Protein AF-W6NER1-F1 (afdb_monomer_lite)

Sequence (351 aa):
FFLSRGKEEAPGWSKMFNGRDEQSVIIISDLSSFEEEERGVGDATTSISSENTCSPLGESPRPNKKSLSQTLEENKHLREEIAVLKTKLDFEQFKVAELTSLKPREVQDILDEYYSLKLSKFDLVEERKQMAQELEKYKKRVIELETEIAMFDDLSIDFLKAYDRHRTIRLEGDIVSEELRLVAVEKENNALREKIDDQKKELEKKFDEQKKNFEEKLEMLSGTISQSKHLLWDEAAMWTLAMLLVCQWTQKAREADDLQSTVKQMEAKLISMAEERERLISTIQADEAEKLTLKESIESQLKINKEIQREADALNKKLRAKEVLIVKLEAKLAAANDTVCFVYSFCQVKC

pLDDT: mean 77.08, std 21.36, range [31.97, 97.94]

Organism: Haemonchus contortus (NCBI:txid6289)

Secondary structure (DSSP, 8-state):
-------------------------------------------------------------------HHHHHHHHHHHHHHHHHHHHHHHHHHHHHHHHHH-----HHHHHHHHHHHHHHHHHHHHHHHHHHHHHHHHHHHHHHHHHHHHHHHHHHHHHHHHSTTS-SSSSHHHHHHHHHHHHHHHHHHHHHHHHHHHHHHHHHHHHHHHHHHHHHHHHHHHHHHHHHHHHHHHHHHHHHHHHHHHHHHHHHHHHHHHHHHHHHHHHHHHHHHHHHHHHHHHHHHHHHHHHHHHHHHHHHHHHHHHHHHHHHHHHHHHHHHHHHHHHHHHHHHHHHHHHHHHHHHHHTT--

Foldseek 3Di:
DDDDDDDDDDDDDPDDDDDDDPPPPPPPPPPDDDDDDDDDDDDDDDDDDDDDDDDDDDDDPDPPCPDPVNVVVVVVVVVVVVVVVVVVVVVVVVVVCVVVVPDPDPVVVVVVVVVVVVVVVVVVVVVVVVVVVVVVVVVVVVVVVVVVVVVVVVVVVVVVVVPPPPDPPPCPVVCVVVVVVVVVVVVVVVVVVVVVVVVVVVVVVVVVVVVVVVVVVVVVVVVVVVVVVVVVVVVVVVVVVVVVVVVVVVVVVVVVVVVVVVVVVVVVVVVVVVVVVVVVVVVVVVVVVVVVVVVVVVVVVVVVVVVVVVVVVVVVVVVVVVVVVVVVVVVVVVVVVVVVVVVVVVVVVVD

Radius of gyration: 69.57 Å; chains: 1; bounding box: 130×112×232 Å

Structure (mmCIF, N/CA/C/O backbone):
data_AF-W6NER1-F1
#
_entry.id   AF-W6NER1-F1
#
loop_
_atom_site.group_PDB
_atom_site.id
_atom_site.type_symbol
_atom_site.label_atom_id
_atom_site.label_alt_id
_atom_site.label_comp_id
_atom_site.label_asym_id
_atom_site.label_entity_id
_atom_site.label_seq_id
_atom_site.pdbx_PDB_ins_code
_atom_site.Cartn_x
_atom_site.Cartn_y
_atom_site.Cartn_z
_atom_site.occupancy
_atom_site.B_iso_or_equiv
_atom_site.auth_seq_id
_atom_site.auth_comp_id
_atom_site.auth_asym_id
_atom_site.auth_atom_id
_atom_site.pdbx_PDB_model_num
ATOM 1 N N . PHE A 1 1 ? -47.251 -56.492 -5.968 1.00 40.03 1 PHE A N 1
ATOM 2 C CA . PHE A 1 1 ? -46.425 -55.825 -4.946 1.00 40.03 1 PHE A CA 1
ATOM 3 C C . PHE A 1 1 ? -46.443 -54.329 -5.271 1.00 40.03 1 PHE A C 1
ATOM 5 O O . PHE A 1 1 ? -45.704 -53.920 -6.147 1.00 40.03 1 PHE A O 1
ATOM 12 N N . PHE A 1 2 ? -47.496 -53.566 -4.922 1.00 36.56 2 PHE A N 1
ATOM 13 C CA . PHE A 1 2 ? -47.735 -52.898 -3.615 1.00 36.56 2 PHE A CA 1
ATOM 14 C C . PHE A 1 2 ? -46.427 -52.260 -3.087 1.00 36.56 2 PHE A C 1
ATOM 16 O O . PHE A 1 2 ? -45.480 -53.004 -2.880 1.00 36.56 2 PHE A O 1
ATOM 23 N N . LEU A 1 3 ? -46.261 -50.950 -2.855 1.00 39.66 3 LEU A N 1
ATOM 24 C CA . LEU A 1 3 ? -47.200 -49.840 -2.636 1.00 39.66 3 LEU A CA 1
ATOM 25 C C . LEU A 1 3 ? -46.539 -48.477 -2.890 1.00 39.66 3 LEU A C 1
ATOM 27 O O . LEU A 1 3 ? -45.390 -48.254 -2.522 1.00 39.66 3 LEU A O 1
ATOM 31 N N . SER A 1 4 ? -47.349 -47.553 -3.398 1.00 43.22 4 SER A N 1
ATOM 32 C CA . SER A 1 4 ? -47.226 -46.104 -3.254 1.00 43.22 4 SER A CA 1
ATOM 33 C C . SER A 1 4 ? -47.384 -45.651 -1.794 1.00 43.22 4 SER A C 1
ATOM 35 O O . SER A 1 4 ? -48.254 -46.150 -1.084 1.00 43.22 4 SER A O 1
ATOM 37 N N . ARG A 1 5 ? -46.626 -44.628 -1.391 1.00 41.41 5 ARG A N 1
ATOM 38 C CA . ARG A 1 5 ? -46.945 -43.622 -0.356 1.00 41.41 5 ARG A CA 1
ATOM 39 C C . ARG A 1 5 ? -46.130 -42.380 -0.732 1.00 41.41 5 ARG A C 1
ATOM 41 O O . ARG A 1 5 ? -44.971 -42.524 -1.086 1.00 41.41 5 ARG A O 1
ATOM 48 N N . GLY A 1 6 ? -46.626 -41.158 -0.741 1.00 38.16 6 GLY A N 1
ATOM 49 C CA . GLY A 1 6 ? -47.859 -40.602 -0.210 1.00 38.16 6 GLY A CA 1
ATOM 50 C C . GLY A 1 6 ? -47.523 -39.144 0.084 1.00 38.16 6 GLY A C 1
ATOM 51 O O . GLY A 1 6 ? -46.628 -38.883 0.879 1.00 38.16 6 GLY A O 1
ATOM 52 N N . LYS A 1 7 ? -48.166 -38.227 -0.642 1.00 45.12 7 LYS A N 1
ATOM 53 C CA . LYS A 1 7 ? -48.132 -36.789 -0.380 1.00 45.12 7 LYS A CA 1
ATOM 54 C C . LYS A 1 7 ? -48.697 -36.532 1.015 1.00 45.12 7 LYS A C 1
ATOM 56 O O . LYS A 1 7 ? -49.778 -37.033 1.308 1.00 45.12 7 LYS A O 1
ATOM 61 N N . GLU A 1 8 ? -48.044 -35.666 1.776 1.00 42.28 8 GLU A N 1
ATOM 62 C CA . GLU A 1 8 ? -48.711 -34.846 2.784 1.00 42.28 8 GLU A CA 1
ATOM 63 C C . GLU A 1 8 ? -48.383 -33.383 2.489 1.00 42.28 8 GLU A C 1
ATOM 65 O O . GLU A 1 8 ? -47.249 -32.921 2.600 1.00 42.28 8 GLU A O 1
ATOM 70 N N . GLU A 1 9 ? -49.413 -32.700 2.000 1.00 42.41 9 GLU A N 1
ATOM 71 C CA . GLU A 1 9 ? -49.536 -31.253 1.944 1.00 42.41 9 GLU A CA 1
ATOM 72 C C . GLU A 1 9 ? -50.003 -30.775 3.327 1.00 42.41 9 GLU A C 1
ATOM 74 O O . GLU A 1 9 ? -50.887 -31.384 3.932 1.00 42.41 9 GLU A O 1
ATOM 79 N N . ALA A 1 10 ? -49.451 -29.662 3.803 1.00 42.28 10 ALA A N 1
ATOM 80 C CA . ALA A 1 10 ? -49.999 -28.876 4.904 1.00 42.28 10 ALA A CA 1
ATOM 81 C C . ALA A 1 10 ? -49.746 -27.373 4.638 1.00 42.28 10 ALA A C 1
ATOM 83 O O . ALA A 1 10 ? -48.835 -27.037 3.880 1.00 42.28 10 ALA A O 1
ATOM 84 N N . PRO A 1 11 ? -50.594 -26.469 5.164 1.00 46.97 11 PRO A N 1
ATOM 85 C CA . PRO A 1 11 ? -51.234 -25.436 4.348 1.00 46.97 11 PRO A CA 1
ATOM 86 C C . PRO A 1 11 ? -50.866 -23.991 4.723 1.00 46.97 11 PRO A C 1
ATOM 88 O O . PRO A 1 11 ? -50.570 -23.703 5.876 1.00 46.97 11 PRO A O 1
ATOM 91 N N . GLY A 1 12 ? -51.061 -23.068 3.767 1.00 37.25 12 GLY A N 1
ATOM 92 C CA . GLY A 1 12 ? -51.116 -21.612 3.995 1.00 37.25 12 GLY A CA 1
ATOM 93 C C . GLY A 1 12 ? -49.746 -21.005 4.320 1.00 37.25 12 GLY A C 1
ATOM 94 O O . GLY A 1 12 ? -48.943 -21.591 5.018 1.00 37.25 12 GLY A O 1
ATOM 95 N N . TRP A 1 13 ? -49.355 -19.817 3.889 1.00 37.09 13 TRP A N 1
ATOM 96 C CA . TRP A 1 13 ? -50.098 -18.575 3.782 1.00 37.09 13 TRP A CA 1
ATOM 97 C C . TRP A 1 13 ? -49.449 -17.759 2.654 1.00 37.09 13 TRP A C 1
ATOM 99 O O . TRP A 1 13 ? -48.471 -17.048 2.858 1.00 37.09 13 TRP A O 1
ATOM 109 N N . SER A 1 14 ? -49.973 -17.860 1.435 1.00 43.53 14 SER A N 1
ATOM 110 C CA . SER A 1 14 ? -49.622 -16.949 0.342 1.00 43.53 14 SER A CA 1
ATOM 111 C C . SER A 1 14 ? -50.867 -16.192 -0.072 1.00 43.53 14 SER A C 1
ATOM 113 O O . SER A 1 14 ? -51.619 -16.651 -0.928 1.00 43.53 14 SER A O 1
ATOM 115 N N . LYS A 1 15 ? -51.096 -15.055 0.586 1.00 48.69 15 LYS A N 1
ATOM 116 C CA . LYS A 1 15 ? -51.785 -13.867 0.062 1.00 48.69 15 LYS A CA 1
ATOM 117 C C . LYS A 1 15 ? -52.054 -12.932 1.225 1.00 48.69 15 LYS A C 1
ATOM 119 O O . LYS A 1 15 ? -52.999 -13.152 1.966 1.00 48.69 15 LYS A O 1
ATOM 124 N N . MET A 1 16 ? -51.215 -11.913 1.353 1.00 39.81 16 MET A N 1
ATOM 125 C CA . MET A 1 16 ? -51.571 -10.541 1.726 1.00 39.81 16 MET A CA 1
ATOM 126 C C . MET A 1 16 ? -50.269 -9.807 2.028 1.00 39.81 16 MET A C 1
ATOM 128 O O . MET A 1 16 ? -49.848 -9.755 3.168 1.00 39.81 16 MET A O 1
ATOM 132 N N . PHE A 1 17 ? -49.625 -9.266 1.000 1.00 36.38 17 PHE A N 1
ATOM 133 C CA . PHE A 1 17 ? -48.881 -8.014 1.124 1.00 36.38 17 PHE A CA 1
ATOM 134 C C . PHE A 1 17 ? -48.833 -7.398 -0.272 1.00 36.38 17 PHE A C 1
ATOM 136 O O . PHE A 1 17 ? -47.993 -7.717 -1.108 1.00 36.38 17 PHE A O 1
ATOM 143 N N . ASN A 1 18 ? -49.867 -6.606 -0.555 1.00 38.66 18 ASN A N 1
ATOM 144 C CA . ASN A 1 18 ? -49.891 -5.717 -1.703 1.00 38.66 18 ASN A CA 1
ATOM 145 C C . ASN A 1 18 ? -48.857 -4.620 -1.461 1.00 38.66 18 ASN A C 1
ATOM 147 O O . ASN A 1 18 ? -48.865 -3.986 -0.407 1.00 38.66 18 ASN A O 1
ATOM 151 N N . GLY A 1 19 ? -47.993 -4.423 -2.453 1.00 40.84 19 GLY A N 1
ATOM 152 C CA . GLY A 1 19 ? -47.006 -3.359 -2.484 1.00 40.84 19 GLY A CA 1
ATOM 153 C C . GLY A 1 19 ? -47.631 -1.963 -2.468 1.00 40.84 19 GLY A C 1
ATOM 154 O O . GLY A 1 19 ? -48.667 -1.723 -3.095 1.00 40.84 19 GLY A O 1
ATOM 155 N N . ARG A 1 20 ? -46.964 -1.093 -1.709 1.00 41.62 20 ARG A N 1
ATOM 156 C CA . ARG A 1 20 ? -46.920 0.383 -1.679 1.00 41.62 20 ARG A CA 1
ATOM 157 C C . ARG A 1 20 ? -46.069 0.699 -0.437 1.00 41.62 20 ARG A C 1
ATOM 159 O O . ARG A 1 20 ? -46.346 0.133 0.611 1.00 41.62 20 ARG A O 1
ATOM 166 N N . ASP A 1 21 ? -44.974 1.447 -0.443 1.00 39.25 21 ASP A N 1
ATOM 167 C CA . ASP A 1 21 ? -44.493 2.493 -1.332 1.00 39.25 21 ASP A CA 1
ATOM 168 C C . ASP A 1 21 ? -42.956 2.420 -1.409 1.00 39.25 21 ASP A C 1
ATOM 170 O O . ASP A 1 21 ? -42.271 2.450 -0.386 1.00 39.25 21 ASP A O 1
ATOM 174 N N . GLU A 1 22 ? -42.401 2.343 -2.618 1.00 39.56 22 GLU A N 1
ATOM 175 C CA . GLU A 1 22 ? -40.985 2.620 -2.863 1.00 39.56 22 GLU A CA 1
ATOM 176 C C . GLU A 1 22 ? -40.804 4.143 -2.928 1.00 39.56 22 GLU A C 1
ATOM 178 O O . GLU A 1 22 ? -41.004 4.766 -3.968 1.00 39.56 22 GLU A O 1
ATOM 183 N N . GLN A 1 23 ? -40.440 4.766 -1.807 1.00 42.06 23 GLN A N 1
ATOM 184 C CA . GLN A 1 23 ? -39.757 6.059 -1.837 1.00 42.06 23 GLN A CA 1
ATOM 185 C C . GLN A 1 23 ? -38.254 5.795 -1.805 1.00 42.06 23 GLN A C 1
ATOM 187 O O . GLN A 1 23 ? -37.635 5.684 -0.749 1.00 42.06 23 GLN A O 1
ATOM 192 N N . SER A 1 24 ? -37.664 5.676 -2.993 1.00 41.62 24 SER A N 1
ATOM 193 C CA . SER A 1 24 ? -36.222 5.769 -3.182 1.00 41.62 24 SER A CA 1
ATOM 194 C C . SER A 1 24 ? -35.771 7.184 -2.809 1.00 41.62 24 SER A C 1
ATOM 196 O O . SER A 1 24 ? -35.955 8.129 -3.578 1.00 41.62 24 SER A O 1
ATOM 198 N N . VAL A 1 25 ? -35.194 7.346 -1.621 1.00 39.00 25 VAL A N 1
ATOM 199 C CA . VAL A 1 25 ? -34.454 8.558 -1.265 1.00 39.00 25 VAL A CA 1
ATOM 200 C C . VAL A 1 25 ? -33.124 8.500 -2.013 1.00 39.00 25 VAL A C 1
ATOM 202 O O . VAL A 1 25 ? -32.196 7.802 -1.612 1.00 39.00 25 VAL A O 1
ATOM 205 N N . ILE A 1 26 ? -33.050 9.210 -3.137 1.00 38.31 26 ILE A N 1
ATOM 206 C CA . ILE A 1 26 ? -31.788 9.515 -3.810 1.00 38.31 26 ILE A CA 1
ATOM 207 C C . ILE A 1 26 ? -31.080 10.551 -2.933 1.00 38.31 26 ILE A C 1
ATOM 209 O O . ILE A 1 26 ? -31.435 11.728 -2.948 1.00 38.31 26 ILE A O 1
ATOM 213 N N . ILE A 1 27 ? -30.101 10.115 -2.141 1.00 39.69 27 ILE A N 1
ATOM 214 C CA . ILE A 1 27 ? -29.156 11.030 -1.497 1.00 39.69 27 ILE A CA 1
ATOM 215 C C . ILE A 1 27 ? -28.121 11.394 -2.560 1.00 39.69 27 ILE A C 1
ATOM 217 O O . ILE A 1 27 ? -27.198 10.631 -2.841 1.00 39.69 27 ILE A O 1
ATOM 221 N N . ILE A 1 28 ? -28.318 12.551 -3.189 1.00 35.47 28 ILE A N 1
ATOM 222 C CA . ILE A 1 28 ? -27.267 13.244 -3.930 1.00 35.47 28 ILE A CA 1
ATOM 223 C C . ILE A 1 28 ? -26.325 13.805 -2.865 1.00 35.47 28 ILE A C 1
ATOM 225 O O . ILE A 1 28 ? -26.625 14.804 -2.218 1.00 35.47 28 ILE A O 1
ATOM 229 N N . SER A 1 29 ? -25.221 13.106 -2.618 1.00 39.31 29 SER A N 1
ATOM 230 C CA . SER A 1 29 ? -24.106 13.666 -1.864 1.00 39.31 29 SER A CA 1
ATOM 231 C C . SER A 1 29 ? -23.382 14.651 -2.775 1.00 39.31 29 SER A C 1
ATOM 233 O O . SER A 1 29 ? -22.599 14.245 -3.634 1.00 39.31 29 SER A O 1
ATOM 235 N N . ASP A 1 30 ? -23.661 15.938 -2.588 1.00 35.31 30 ASP A N 1
ATOM 236 C CA . ASP A 1 30 ? -22.859 17.029 -3.132 1.00 35.31 30 ASP A CA 1
ATOM 237 C C . ASP A 1 30 ? -21.446 16.953 -2.534 1.00 35.31 30 ASP A C 1
ATOM 239 O O . ASP A 1 30 ? -21.177 17.398 -1.416 1.00 35.31 30 ASP A O 1
ATOM 243 N N . LEU A 1 31 ? -20.526 16.342 -3.280 1.00 39.66 31 LEU A N 1
ATOM 244 C CA . LEU A 1 31 ? -19.093 16.431 -3.032 1.00 39.66 31 LEU A CA 1
ATOM 245 C C . LEU A 1 31 ? -18.620 17.811 -3.499 1.00 39.66 31 LEU A C 1
ATOM 247 O O . LEU A 1 31 ? -18.310 18.015 -4.671 1.00 39.66 31 LEU A O 1
ATOM 251 N N . SER A 1 32 ? -18.579 18.764 -2.568 1.00 39.72 32 SER A N 1
ATOM 252 C CA . SER A 1 32 ? -17.879 20.034 -2.757 1.00 39.72 32 SER A CA 1
ATOM 253 C C . SER A 1 32 ? -16.380 19.763 -2.887 1.00 39.72 32 SER A C 1
ATOM 255 O O . SER A 1 32 ? -15.718 19.370 -1.927 1.00 39.72 32 SER A O 1
ATOM 257 N N . SER A 1 33 ? -15.873 19.985 -4.096 1.00 39.78 33 SER A N 1
ATOM 258 C CA . SER A 1 33 ? -14.474 19.923 -4.503 1.00 39.78 33 SER A CA 1
ATOM 259 C C . SER A 1 33 ? -13.596 20.877 -3.692 1.00 39.78 33 SER A C 1
ATOM 261 O O . SER A 1 33 ? -13.840 22.083 -3.659 1.00 39.78 33 SER A O 1
ATOM 263 N N . PHE A 1 34 ? -12.551 20.333 -3.077 1.00 34.81 34 PHE A N 1
ATOM 264 C CA . PHE A 1 34 ? -11.409 21.083 -2.570 1.00 34.81 34 PHE A CA 1
ATOM 265 C C . PHE A 1 34 ? -10.407 21.205 -3.727 1.00 34.81 34 PHE A C 1
ATOM 267 O O . PHE A 1 34 ? -9.881 20.193 -4.186 1.00 34.81 34 PHE A O 1
ATOM 274 N N . GLU A 1 35 ? -10.219 22.414 -4.260 1.00 43.72 35 GLU A N 1
ATOM 275 C CA . GLU A 1 35 ? -9.179 22.686 -5.256 1.00 43.72 35 GLU A CA 1
ATOM 276 C C . GLU A 1 35 ? -7.821 22.769 -4.551 1.00 43.72 35 GLU A C 1
ATOM 278 O O . GLU A 1 35 ? -7.588 23.632 -3.704 1.00 43.72 35 GLU A O 1
ATOM 283 N N . GLU A 1 36 ? -6.935 21.838 -4.893 1.00 39.88 36 GLU A N 1
ATOM 284 C CA . GLU A 1 36 ? -5.541 21.803 -4.468 1.00 39.88 36 GLU A CA 1
ATOM 285 C C . GLU A 1 36 ? -4.709 22.517 -5.546 1.00 39.88 36 GLU A C 1
ATOM 287 O O . GLU A 1 36 ? -4.526 22.019 -6.658 1.00 39.88 36 GLU A O 1
ATOM 292 N N . GLU A 1 37 ? -4.283 23.747 -5.251 1.00 42.59 37 GLU A N 1
ATOM 293 C CA . GLU A 1 37 ? -3.484 24.574 -6.155 1.00 42.59 37 GLU A CA 1
ATOM 294 C C . GLU A 1 37 ? -2.006 24.150 -6.095 1.00 42.59 37 GLU A C 1
ATOM 296 O O . GLU A 1 37 ? -1.225 24.607 -5.260 1.00 42.59 37 GLU A O 1
ATOM 301 N N . GLU A 1 38 ? -1.613 23.268 -7.017 1.00 43.09 38 GLU A N 1
ATOM 302 C CA . GLU A 1 38 ? -0.219 23.055 -7.409 1.00 43.09 38 GLU A CA 1
ATOM 303 C C . GLU A 1 38 ? 0.293 24.258 -8.214 1.00 43.09 38 GLU A C 1
ATOM 305 O O . GLU A 1 38 ? -0.202 24.551 -9.307 1.00 43.09 38 GLU A O 1
ATOM 310 N N . ARG A 1 39 ? 1.368 24.906 -7.747 1.00 39.84 39 ARG A N 1
ATOM 311 C CA . ARG A 1 39 ? 2.260 25.647 -8.648 1.00 39.84 39 ARG A CA 1
ATOM 312 C C . ARG A 1 39 ? 3.696 25.757 -8.122 1.00 39.84 39 ARG A C 1
ATOM 314 O O . ARG A 1 39 ? 4.022 26.614 -7.312 1.00 39.84 39 ARG A O 1
ATOM 321 N N . GLY A 1 40 ? 4.553 24.906 -8.690 1.00 35.41 40 GLY A N 1
ATOM 322 C CA . GLY A 1 40 ? 5.831 25.307 -9.289 1.00 35.41 40 GLY A CA 1
ATOM 323 C C . GLY A 1 40 ? 7.007 25.612 -8.360 1.00 35.41 40 GLY A C 1
ATOM 324 O O . GLY A 1 40 ? 7.281 26.769 -8.058 1.00 35.41 40 GLY A O 1
ATOM 325 N N . VAL A 1 41 ? 7.799 24.583 -8.053 1.00 36.66 41 VAL A N 1
ATOM 326 C CA . VAL A 1 41 ? 9.217 24.729 -7.688 1.00 36.66 41 VAL A CA 1
ATOM 327 C C . VAL A 1 41 ? 10.030 24.781 -8.986 1.00 36.66 41 VAL A C 1
ATOM 329 O O . VAL A 1 41 ? 10.007 23.834 -9.769 1.00 36.66 41 VAL A O 1
ATOM 332 N N . GLY A 1 42 ? 10.718 25.898 -9.228 1.00 38.16 42 GLY A N 1
ATOM 333 C CA . GLY A 1 42 ? 11.673 26.081 -10.321 1.00 38.16 42 GLY A CA 1
ATOM 334 C C . GLY A 1 42 ? 13.006 26.591 -9.773 1.00 38.16 42 GLY A C 1
ATOM 335 O O . GLY A 1 42 ? 13.038 27.582 -9.046 1.00 38.16 42 GLY A O 1
ATOM 336 N N . ASP A 1 43 ? 14.080 25.878 -10.103 1.00 35.00 43 ASP A N 1
ATOM 337 C CA . ASP A 1 43 ? 15.444 26.072 -9.610 1.00 35.00 43 ASP A CA 1
ATOM 338 C C . ASP A 1 43 ? 16.184 27.302 -10.180 1.00 35.00 43 ASP A C 1
ATOM 340 O O . ASP A 1 43 ? 16.084 27.629 -11.359 1.00 35.00 43 ASP A O 1
ATOM 344 N N . ALA A 1 44 ? 17.011 27.879 -9.296 1.00 37.41 44 ALA A N 1
ATOM 345 C CA . ALA A 1 44 ? 18.325 28.518 -9.481 1.00 37.41 44 ALA A CA 1
ATOM 346 C C . ALA A 1 44 ? 18.541 29.601 -10.567 1.00 37.41 44 ALA A C 1
ATOM 348 O O . ALA A 1 44 ? 18.611 29.302 -11.751 1.00 37.41 44 ALA A O 1
ATOM 349 N N . THR A 1 45 ? 18.939 30.824 -10.169 1.00 34.31 45 THR A N 1
ATOM 350 C CA . THR A 1 45 ? 20.366 31.243 -10.110 1.00 34.31 45 THR A CA 1
ATOM 351 C C . THR A 1 45 ? 20.581 32.654 -9.527 1.00 34.31 45 THR A C 1
ATOM 353 O O . THR A 1 45 ? 19.757 33.554 -9.621 1.00 34.31 45 THR A O 1
ATOM 356 N N . THR A 1 46 ? 21.754 32.783 -8.916 1.00 34.84 46 THR A N 1
ATOM 357 C CA . THR A 1 46 ? 22.464 33.882 -8.245 1.00 34.84 46 THR A CA 1
ATOM 358 C C . THR A 1 46 ? 22.509 35.224 -8.992 1.00 34.84 46 THR A C 1
ATOM 360 O O . THR A 1 46 ? 22.788 35.231 -10.187 1.00 34.84 46 THR A O 1
ATOM 363 N N . SER A 1 47 ? 22.424 36.360 -8.275 1.00 33.84 47 SER A N 1
ATOM 364 C CA . SER A 1 47 ? 23.229 37.579 -8.527 1.00 33.84 47 SER A CA 1
ATOM 365 C C . SER A 1 47 ? 23.142 38.596 -7.379 1.00 33.84 47 SER A C 1
ATOM 367 O O . SER A 1 47 ? 22.112 38.776 -6.742 1.00 33.84 47 SER A O 1
ATOM 369 N N . ILE A 1 48 ? 24.289 39.215 -7.115 1.00 36.09 48 ILE A N 1
ATOM 370 C CA . ILE A 1 48 ? 24.658 40.109 -6.010 1.00 36.09 48 ILE A CA 1
ATOM 371 C C . ILE A 1 48 ? 24.230 41.556 -6.325 1.00 36.09 48 ILE A C 1
ATOM 373 O O . ILE A 1 48 ? 24.260 41.924 -7.494 1.00 36.09 48 ILE A O 1
ATOM 377 N N . SER A 1 49 ? 23.963 42.378 -5.292 1.00 31.97 49 SER A N 1
ATOM 378 C CA . SER A 1 49 ? 24.346 43.813 -5.175 1.00 31.97 49 SER A CA 1
ATOM 379 C C . SER A 1 49 ? 23.234 44.764 -4.703 1.00 31.97 49 SER A C 1
ATOM 381 O O . SER A 1 49 ? 22.240 44.962 -5.388 1.00 31.97 49 SER A O 1
ATOM 383 N N . SER A 1 50 ? 23.488 45.394 -3.547 1.00 35.94 50 SER A N 1
ATOM 384 C CA . SER A 1 50 ? 23.321 46.829 -3.241 1.00 35.94 50 SER A CA 1
ATOM 385 C C . SER A 1 50 ? 22.419 47.659 -4.166 1.00 35.94 50 SER A C 1
ATOM 387 O O . SER A 1 50 ? 22.822 47.939 -5.287 1.00 35.94 50 SER A O 1
ATOM 389 N N . GLU A 1 51 ? 21.323 48.212 -3.638 1.00 33.19 51 GLU A N 1
ATOM 390 C CA . GLU A 1 51 ? 21.202 49.665 -3.439 1.00 33.19 51 GLU A CA 1
ATOM 391 C C . GLU A 1 51 ? 19.907 50.060 -2.720 1.00 33.19 51 GLU A C 1
ATOM 393 O O . GLU A 1 51 ? 18.892 49.371 -2.693 1.00 33.19 51 GLU A O 1
ATOM 398 N N . ASN A 1 52 ? 20.037 51.205 -2.074 1.00 46.62 52 ASN A N 1
ATOM 399 C CA . ASN A 1 52 ? 19.142 51.876 -1.167 1.00 46.62 52 ASN A CA 1
ATOM 400 C C . ASN A 1 52 ? 18.193 52.778 -1.974 1.00 46.62 52 ASN A C 1
ATOM 402 O O . ASN A 1 52 ? 18.675 53.722 -2.592 1.00 46.62 52 ASN A O 1
ATOM 406 N N . THR A 1 53 ? 16.872 52.580 -1.918 1.00 32.66 53 THR A N 1
ATOM 407 C CA . THR A 1 53 ? 15.912 53.651 -2.249 1.00 32.66 53 THR A CA 1
ATOM 408 C C . THR A 1 53 ? 14.680 53.602 -1.355 1.00 32.66 53 THR A C 1
ATOM 410 O O . THR A 1 53 ? 13.829 52.723 -1.448 1.00 32.66 53 THR A O 1
ATOM 413 N N . CYS A 1 54 ? 14.617 54.614 -0.497 1.00 43.28 54 CYS A N 1
ATOM 414 C CA . CYS A 1 54 ? 13.482 55.069 0.286 1.00 43.28 54 CYS A CA 1
ATOM 415 C C . CYS A 1 54 ? 12.386 55.649 -0.626 1.00 43.28 54 CYS A C 1
ATOM 417 O O . CYS A 1 54 ? 12.701 56.464 -1.495 1.00 43.28 54 CYS A O 1
ATOM 419 N N . SER A 1 55 ? 11.121 55.258 -0.417 1.00 38.53 55 SER A N 1
ATOM 420 C CA . SER A 1 55 ? 9.892 55.925 -0.901 1.00 38.53 55 SER A CA 1
ATOM 421 C C . SER A 1 55 ? 8.642 55.221 -0.322 1.00 38.53 55 SER A C 1
ATOM 423 O O . SER A 1 55 ? 8.760 54.092 0.146 1.00 38.53 55 SER A O 1
ATOM 425 N N . PRO A 1 56 ? 7.474 55.883 -0.207 1.00 44.75 56 PRO A N 1
ATOM 426 C CA . PRO A 1 56 ? 6.992 56.370 1.083 1.00 44.75 56 PRO A CA 1
ATOM 427 C C . PRO A 1 56 ? 5.650 55.759 1.531 1.00 44.75 56 PRO A C 1
ATOM 429 O O . PRO A 1 56 ? 4.845 55.311 0.726 1.00 44.75 56 PRO A O 1
ATOM 432 N N . LEU A 1 57 ? 5.395 55.852 2.840 1.00 47.75 57 LEU A N 1
ATOM 433 C CA . LEU A 1 57 ? 4.078 56.126 3.432 1.00 47.75 57 LEU A CA 1
ATOM 434 C C . LEU A 1 57 ? 2.884 55.295 2.903 1.00 47.75 57 LEU A C 1
ATOM 436 O O . LEU A 1 57 ? 1.947 55.832 2.321 1.00 47.75 57 LEU A O 1
ATOM 440 N N . GLY A 1 58 ? 2.880 53.993 3.186 1.00 39.28 58 GLY A N 1
ATOM 441 C CA . GLY A 1 58 ? 1.652 53.198 3.245 1.00 39.28 58 GLY A CA 1
ATOM 442 C C . GLY A 1 58 ? 1.306 52.948 4.707 1.00 39.28 58 GLY A C 1
ATOM 443 O O . GLY A 1 58 ? 2.086 52.314 5.416 1.00 39.28 58 GLY A O 1
ATOM 444 N N . GLU A 1 59 ? 0.187 53.490 5.185 1.00 45.44 59 GLU A N 1
ATOM 445 C CA . GLU A 1 59 ? -0.327 53.221 6.528 1.00 45.44 59 GLU A CA 1
ATOM 446 C C . GLU A 1 59 ? -0.384 51.709 6.783 1.00 45.44 59 GLU A C 1
ATOM 448 O O . GLU A 1 59 ? -1.115 50.975 6.120 1.00 45.44 59 GLU A O 1
ATOM 453 N N . SER A 1 60 ? 0.388 51.238 7.764 1.00 41.97 60 SER A N 1
ATOM 454 C CA . SER A 1 60 ? 0.207 49.893 8.305 1.00 41.97 60 SER A CA 1
ATOM 455 C C . SER A 1 60 ? -1.203 49.818 8.906 1.00 41.97 60 SER A C 1
ATOM 457 O O . SER A 1 60 ? -1.543 50.701 9.709 1.00 41.97 60 SER A O 1
ATOM 459 N N . PRO A 1 61 ? -2.047 48.829 8.545 1.00 49.22 61 PRO A N 1
ATOM 460 C CA . PRO A 1 61 ? -3.371 48.691 9.129 1.00 49.22 61 PRO A CA 1
ATOM 461 C C . PRO A 1 61 ? -3.208 48.596 10.643 1.00 49.22 61 PRO A C 1
ATOM 463 O O . PRO A 1 61 ? -2.592 47.661 11.158 1.00 49.22 61 PRO A O 1
ATOM 466 N N . ARG A 1 62 ? -3.719 49.595 11.373 1.00 57.69 62 ARG A N 1
ATOM 467 C CA . ARG A 1 62 ? -3.746 49.557 12.838 1.00 57.69 62 ARG A CA 1
ATOM 468 C C . ARG A 1 62 ? -4.348 48.209 13.254 1.00 57.69 62 ARG A C 1
ATOM 470 O O . ARG A 1 62 ? -5.428 47.884 12.759 1.00 57.69 62 ARG A O 1
ATOM 477 N N . PRO A 1 63 ? -3.714 47.432 14.152 1.00 53.06 63 PRO A N 1
ATOM 478 C CA . PRO A 1 63 ? -4.334 46.221 14.657 1.00 53.06 63 PRO A CA 1
ATOM 479 C C . PRO A 1 63 ? -5.638 46.638 15.332 1.00 53.06 63 PRO A C 1
ATOM 481 O O . PRO A 1 63 ? -5.628 47.413 16.293 1.00 53.06 63 PRO A O 1
ATOM 484 N N . ASN A 1 64 ? -6.761 46.185 14.772 1.00 56.72 64 ASN A N 1
ATOM 485 C CA . ASN A 1 64 ? -8.083 46.376 15.347 1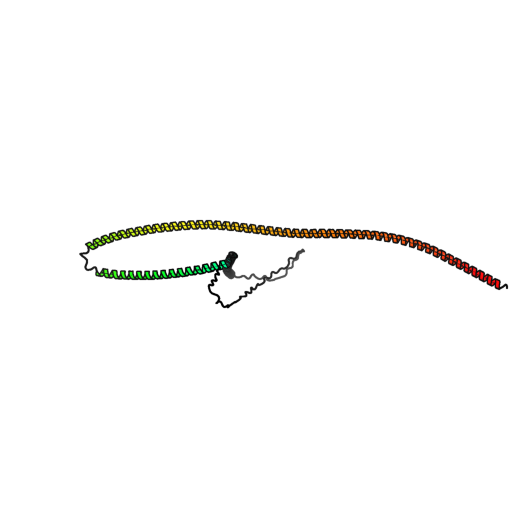.00 56.72 64 ASN A CA 1
ATOM 486 C C . ASN A 1 64 ? -8.031 45.826 16.775 1.00 56.72 64 ASN A C 1
ATOM 488 O O . ASN A 1 64 ? -7.997 44.614 16.985 1.00 56.72 64 ASN A O 1
ATOM 492 N N . LYS A 1 65 ? -7.953 46.722 17.764 1.00 59.62 65 LYS A N 1
ATOM 493 C CA . LYS A 1 65 ? -8.000 46.368 19.181 1.00 59.62 65 LYS A CA 1
ATOM 494 C C . LYS A 1 65 ? -9.420 45.894 19.480 1.00 59.62 65 LYS A C 1
ATOM 496 O O . LYS A 1 65 ? -10.244 46.683 19.932 1.00 59.62 65 LYS A O 1
ATOM 501 N N . LYS A 1 66 ? -9.709 44.615 19.215 1.00 63.06 66 LYS A N 1
ATOM 502 C CA . LYS A 1 66 ? -10.839 43.932 19.851 1.00 63.06 66 LYS A CA 1
ATOM 503 C C . LYS A 1 66 ? -10.694 44.153 21.355 1.00 63.06 66 LYS A C 1
ATOM 505 O O . LYS A 1 66 ? -9.605 43.969 21.908 1.00 63.06 66 LYS A O 1
ATOM 510 N N . SER A 1 67 ? -11.744 44.647 22.002 1.00 73.62 67 SER A N 1
ATOM 511 C CA . SER A 1 67 ? -11.711 44.868 23.445 1.00 73.62 67 SER A CA 1
ATOM 512 C C . SER A 1 67 ? -11.479 43.528 24.149 1.00 73.62 67 SER A C 1
ATOM 514 O O . SER A 1 67 ? -11.963 42.490 23.703 1.00 73.62 67 SER A O 1
ATOM 516 N N . LEU A 1 68 ? -10.749 43.530 25.267 1.00 73.69 68 LEU A N 1
ATOM 517 C CA . LEU A 1 68 ? -10.508 42.305 26.044 1.00 73.69 68 LEU A CA 1
ATOM 518 C C . LEU A 1 68 ? -11.815 41.598 26.440 1.00 73.69 68 LEU A C 1
ATOM 520 O O . LEU A 1 68 ? -11.843 40.375 26.509 1.00 73.69 68 LEU A O 1
ATOM 524 N N . SER A 1 69 ? -12.898 42.356 26.644 1.00 75.38 69 SER A N 1
ATOM 525 C CA . SER A 1 69 ? -14.235 41.813 26.893 1.00 75.38 69 SER A CA 1
ATOM 526 C C . SER A 1 69 ? -14.795 41.039 25.697 1.00 75.38 69 SER A C 1
ATOM 528 O O . SER A 1 69 ? -15.366 39.971 25.887 1.00 75.38 69 SER A O 1
ATOM 530 N N . GLN A 1 70 ? -14.583 41.524 24.471 1.00 80.44 70 GLN A N 1
ATOM 531 C CA . GLN A 1 70 ? -14.992 40.825 23.254 1.00 80.44 70 GLN A CA 1
ATOM 532 C C . GLN A 1 70 ? -14.188 39.531 23.063 1.00 80.44 70 GLN A C 1
ATOM 534 O O . GLN A 1 70 ? -14.763 38.486 22.780 1.00 80.44 70 GLN A O 1
ATOM 539 N N . THR A 1 71 ? -12.875 39.565 23.308 1.00 78.44 71 THR A N 1
ATOM 540 C CA . THR A 1 71 ? -12.013 38.373 23.228 1.00 78.44 71 THR A CA 1
ATOM 541 C C . THR A 1 71 ? -12.346 37.326 24.300 1.00 78.44 71 THR A C 1
ATOM 543 O O . THR A 1 71 ? -12.185 36.126 24.063 1.00 78.44 71 THR A O 1
ATOM 546 N N . LEU A 1 72 ? -12.802 37.754 25.483 1.00 82.12 72 LEU A N 1
ATOM 547 C CA . LEU A 1 72 ? -13.221 36.858 26.564 1.00 82.12 72 LEU A CA 1
ATOM 548 C C . LEU A 1 72 ? -14.528 36.129 26.215 1.00 82.12 72 LEU A C 1
ATOM 550 O O . LEU A 1 72 ? -14.617 34.918 26.414 1.00 82.12 72 LEU A O 1
ATOM 554 N N . GLU A 1 73 ? -15.507 36.845 25.656 1.00 83.00 73 GLU A N 1
ATOM 555 C CA . GLU A 1 73 ? -16.782 36.250 25.238 1.00 83.00 73 GLU A CA 1
ATOM 556 C C . GLU A 1 73 ? -16.596 35.319 24.028 1.00 83.00 73 GLU A C 1
ATOM 558 O O . GLU A 1 73 ? -17.119 34.206 24.023 1.00 83.00 73 GLU A O 1
ATOM 563 N N . GLU A 1 74 ? -15.754 35.702 23.058 1.00 85.94 74 GLU A N 1
ATOM 564 C CA . GLU A 1 74 ? -15.348 34.825 21.949 1.00 85.94 74 GLU A CA 1
ATOM 565 C C . GLU A 1 74 ? -14.679 33.536 22.472 1.00 85.94 74 GLU A C 1
ATOM 567 O O . GLU A 1 74 ? -15.006 32.440 22.022 1.00 85.94 74 GLU A O 1
ATOM 572 N N . ASN A 1 75 ? -13.803 33.621 23.482 1.00 84.69 75 ASN A N 1
ATOM 573 C CA . ASN A 1 75 ? -13.191 32.436 24.103 1.00 84.69 75 ASN A CA 1
ATOM 574 C C . ASN A 1 75 ? -14.202 31.532 24.816 1.00 84.69 75 ASN A C 1
ATOM 576 O O . ASN A 1 75 ? -14.031 30.312 24.833 1.00 84.69 75 ASN A O 1
ATOM 580 N N . LYS A 1 76 ? -15.233 32.111 25.435 1.00 90.50 76 LYS A N 1
ATOM 581 C CA . LYS A 1 76 ? -16.296 31.346 26.087 1.00 90.50 76 LYS A CA 1
ATOM 582 C C . LYS A 1 76 ? -17.131 30.592 25.052 1.00 90.50 76 LYS A C 1
ATOM 584 O O . LYS A 1 76 ? -17.300 29.384 25.197 1.00 90.50 76 LYS A O 1
ATOM 589 N N . HIS A 1 77 ? -17.537 31.265 23.976 1.00 90.00 77 HIS A N 1
ATOM 590 C CA . HIS A 1 77 ? -18.247 30.639 22.860 1.00 90.00 77 HIS A CA 1
ATOM 591 C C . HIS A 1 77 ? -17.427 29.505 22.229 1.00 90.00 77 HIS A C 1
ATOM 593 O O . HIS A 1 77 ? -17.933 28.404 22.033 1.00 90.00 77 HIS A O 1
ATOM 599 N N . LEU A 1 78 ? -16.130 29.726 21.986 1.00 91.81 78 LEU A N 1
ATOM 600 C CA . LEU A 1 78 ? -15.244 28.692 21.443 1.00 91.81 78 LEU A CA 1
ATOM 601 C C . LEU A 1 78 ? -15.126 27.474 22.370 1.00 91.81 78 LEU A C 1
ATOM 603 O O . LEU A 1 78 ? -15.057 26.345 21.895 1.00 91.81 78 LEU A O 1
ATOM 607 N N . ARG A 1 79 ? -15.130 27.662 23.696 1.00 87.56 79 ARG A N 1
ATOM 608 C CA . ARG A 1 79 ? -15.122 26.539 24.651 1.00 87.56 79 ARG A CA 1
ATOM 609 C C . ARG A 1 79 ? -16.413 25.728 24.602 1.00 87.56 79 ARG A C 1
ATOM 611 O O . ARG A 1 79 ? -16.348 24.503 24.691 1.00 87.56 79 ARG A O 1
ATOM 618 N N . GLU A 1 80 ? -17.555 26.393 24.466 1.00 90.44 80 GLU A N 1
ATOM 619 C CA . GLU A 1 80 ? -18.861 25.741 24.321 1.00 90.44 80 GLU A CA 1
ATOM 620 C C . GLU A 1 80 ? -18.937 24.964 22.999 1.00 90.44 80 GLU A C 1
ATOM 622 O O . GLU A 1 80 ? -19.320 23.794 22.986 1.00 90.44 80 GLU A O 1
ATOM 627 N N . GLU A 1 81 ? -18.464 25.557 21.904 1.00 91.31 81 GLU A N 1
ATOM 628 C CA . GLU A 1 81 ? -18.398 24.909 20.595 1.00 91.31 81 GLU A CA 1
ATOM 629 C C . GLU A 1 81 ? -17.453 23.698 20.598 1.00 91.31 81 GLU A C 1
ATOM 631 O O . GLU A 1 81 ? -17.819 22.626 20.118 1.00 91.31 81 GLU A O 1
ATOM 636 N N . ILE A 1 82 ? -16.282 23.807 21.236 1.00 91.25 82 ILE A N 1
ATOM 637 C CA . ILE A 1 82 ? -15.363 22.676 21.435 1.00 91.25 82 ILE A CA 1
ATOM 638 C C . ILE A 1 82 ? -16.027 21.563 22.255 1.00 91.25 82 ILE A C 1
ATOM 640 O O . ILE A 1 82 ? -15.831 20.388 21.948 1.00 91.25 82 ILE A O 1
ATOM 644 N N . ALA A 1 83 ? -16.809 21.894 23.286 1.00 92.38 83 ALA A N 1
ATOM 645 C CA . ALA A 1 83 ? -17.515 20.890 24.081 1.00 92.38 83 ALA A CA 1
ATOM 646 C C . ALA A 1 83 ? -18.577 20.146 23.252 1.00 92.38 83 ALA A C 1
ATOM 648 O O . ALA A 1 83 ? -18.675 18.922 23.340 1.00 92.38 83 ALA A O 1
ATOM 649 N N . VAL A 1 84 ? -19.320 20.858 22.401 1.00 92.56 84 VAL A N 1
ATOM 650 C CA . VAL A 1 84 ? -20.294 20.262 21.470 1.00 92.56 84 VAL A CA 1
ATOM 651 C C . VAL A 1 84 ? -19.605 19.419 20.394 1.00 92.56 84 VAL A C 1
ATOM 653 O O . VAL A 1 84 ? -20.086 18.345 20.038 1.00 92.56 84 VAL A O 1
ATOM 656 N N . LEU A 1 85 ? -18.471 19.874 19.864 1.00 91.81 85 LEU A N 1
ATOM 657 C CA . LEU A 1 85 ? -17.711 19.114 18.873 1.00 91.81 85 LEU A CA 1
ATOM 658 C C . LEU A 1 85 ? -17.090 17.853 19.480 1.00 91.81 85 LEU A C 1
ATOM 660 O O . LEU A 1 85 ? -17.084 16.818 18.821 1.00 91.81 85 LEU A O 1
ATOM 664 N N . LYS A 1 86 ? -16.641 17.900 20.740 1.00 89.06 86 LYS A N 1
ATOM 665 C CA . LYS A 1 86 ? -16.160 16.714 21.462 1.00 89.06 86 LYS A CA 1
ATOM 666 C C . LYS A 1 86 ? -17.254 15.673 21.655 1.00 89.06 86 LYS A C 1
ATOM 668 O O . LYS A 1 86 ? -17.032 14.521 21.317 1.00 89.06 86 LYS A O 1
ATOM 673 N N . THR A 1 87 ? -18.447 16.066 22.101 1.00 90.12 87 THR A N 1
ATOM 674 C CA . THR A 1 87 ? -19.551 15.104 22.268 1.00 90.12 87 THR A CA 1
ATOM 675 C C . THR A 1 87 ? -20.005 14.503 20.938 1.00 90.12 87 THR A C 1
ATOM 677 O O . THR A 1 87 ? -20.316 13.314 20.879 1.00 90.12 87 THR A O 1
ATOM 680 N N . LYS A 1 88 ? -19.994 15.283 19.848 1.00 91.88 88 LYS A N 1
ATOM 681 C CA . LYS A 1 88 ? -20.230 14.753 18.494 1.00 91.88 88 LYS A CA 1
ATOM 682 C C . LYS A 1 88 ? -19.137 13.779 18.058 1.00 91.88 88 LYS A C 1
ATOM 684 O O . LYS A 1 88 ? -19.459 12.738 17.496 1.00 91.88 88 LYS A O 1
ATOM 689 N N . LEU A 1 89 ? -17.871 14.099 18.322 1.00 91.38 89 LEU A N 1
ATOM 690 C CA . LEU A 1 89 ? -16.749 13.220 18.007 1.00 91.38 89 LEU A CA 1
ATOM 691 C C . LEU A 1 89 ? -16.843 11.902 18.782 1.00 91.38 89 LEU A C 1
ATOM 693 O O . LEU A 1 89 ? -16.691 10.851 18.172 1.00 91.38 89 LEU A O 1
ATOM 697 N N . ASP A 1 90 ? -17.157 11.945 20.077 1.00 87.69 90 ASP A N 1
ATOM 698 C CA . ASP A 1 90 ? -17.331 10.751 20.913 1.00 87.69 90 ASP A CA 1
ATOM 699 C C . ASP A 1 90 ? -18.479 9.866 20.394 1.00 87.69 90 ASP A C 1
ATOM 701 O O . ASP A 1 90 ? -18.363 8.642 20.340 1.00 87.69 90 ASP A O 1
ATOM 705 N N . PHE A 1 91 ? -19.578 10.480 19.947 1.00 88.25 91 PHE A N 1
ATOM 706 C CA . PHE A 1 91 ? -20.710 9.766 19.355 1.00 88.25 91 PHE A CA 1
ATOM 707 C C . PHE A 1 91 ? -20.366 9.115 18.006 1.00 88.25 91 PHE A C 1
ATOM 709 O O . PHE A 1 91 ? -20.735 7.966 17.760 1.00 88.25 91 PHE A O 1
ATOM 716 N N . GLU A 1 92 ? -19.637 9.809 17.132 1.00 87.25 92 GLU A N 1
ATOM 717 C CA . GLU A 1 92 ? -19.185 9.231 15.861 1.00 87.25 92 GLU A CA 1
ATOM 718 C C . GLU A 1 92 ? -18.107 8.158 16.074 1.00 87.25 92 GLU A C 1
ATOM 720 O O . GLU A 1 92 ? -18.134 7.124 15.412 1.00 87.25 92 GLU A O 1
ATOM 725 N N . GLN A 1 93 ? -17.212 8.328 17.050 1.00 84.44 93 GLN A N 1
ATOM 726 C CA . GLN A 1 93 ? -16.266 7.284 17.450 1.00 84.44 93 GLN A CA 1
ATOM 727 C C . GLN A 1 93 ? -16.984 6.044 17.985 1.00 84.44 93 GLN A C 1
ATOM 729 O O . GLN A 1 93 ? -16.578 4.931 17.658 1.00 84.44 93 GLN A O 1
ATOM 734 N N . PHE A 1 94 ? -18.070 6.215 18.745 1.00 86.44 94 PHE A N 1
ATOM 735 C CA . PHE A 1 94 ? -18.914 5.106 19.180 1.00 86.44 94 PHE A CA 1
ATOM 736 C C . PHE A 1 94 ? -19.539 4.370 17.988 1.00 86.44 94 PHE A C 1
ATOM 738 O O . PHE A 1 94 ? -19.434 3.150 17.919 1.00 86.44 94 PHE A O 1
ATOM 745 N N . LYS A 1 95 ? -20.097 5.088 17.004 1.00 83.44 95 LYS A N 1
ATOM 746 C CA . LYS A 1 95 ? -20.625 4.473 15.772 1.00 83.44 95 LYS A CA 1
ATOM 747 C C . LYS A 1 95 ? -19.554 3.734 14.981 1.00 83.44 95 LYS A C 1
ATOM 749 O O . LYS A 1 95 ? -19.796 2.631 14.508 1.00 83.44 95 LYS A O 1
ATOM 754 N N . VAL A 1 96 ? -18.370 4.326 14.817 1.00 79.75 96 VAL A N 1
ATOM 755 C CA . VAL A 1 96 ? -17.257 3.677 14.113 1.00 79.75 96 VAL A CA 1
ATOM 756 C C . VAL A 1 96 ? -16.803 2.440 14.878 1.00 79.75 96 VAL A C 1
ATOM 758 O O . VAL A 1 96 ? -16.583 1.408 14.257 1.00 79.75 96 VAL A O 1
ATOM 761 N N . ALA A 1 97 ? -16.710 2.496 16.207 1.00 77.00 97 ALA A N 1
ATOM 762 C CA . ALA A 1 97 ? -16.384 1.339 17.034 1.00 77.00 97 ALA A CA 1
ATOM 763 C C . ALA A 1 97 ? -17.458 0.246 16.937 1.00 77.00 97 ALA A C 1
ATOM 765 O O . ALA A 1 97 ? -17.108 -0.923 16.827 1.00 77.00 97 ALA A O 1
ATOM 766 N N . GLU A 1 98 ? -18.741 0.609 16.905 1.00 76.50 98 GLU A N 1
ATOM 767 C CA . GLU A 1 98 ? -19.866 -0.309 16.699 1.00 76.50 98 GLU A CA 1
ATOM 768 C C . GLU A 1 98 ? -19.797 -0.967 15.311 1.00 76.50 98 GLU A C 1
ATOM 770 O O . GLU A 1 98 ? -19.830 -2.192 15.205 1.00 76.50 98 GLU A O 1
ATOM 775 N N . LEU A 1 99 ? -19.566 -0.180 14.256 1.00 71.00 99 LEU A N 1
ATOM 776 C CA . LEU A 1 99 ? -19.387 -0.660 12.880 1.00 71.00 99 LEU A CA 1
ATOM 777 C C . LEU A 1 99 ? -18.110 -1.490 12.686 1.00 71.00 99 LEU A C 1
ATOM 779 O O . LEU A 1 99 ? -18.102 -2.418 11.888 1.00 71.00 99 LEU A O 1
ATOM 783 N N . THR A 1 100 ? -17.037 -1.188 13.416 1.00 69.75 100 THR A N 1
ATOM 784 C CA . THR A 1 100 ? -15.761 -1.926 13.351 1.00 69.75 100 THR A CA 1
ATOM 785 C C . THR A 1 100 ? -15.813 -3.208 14.193 1.00 69.75 100 THR A C 1
ATOM 787 O O . THR A 1 100 ? -15.193 -4.212 13.849 1.00 69.75 100 THR A O 1
ATOM 790 N N . SER A 1 101 ? -16.581 -3.193 15.287 1.00 65.31 101 SER A N 1
ATOM 791 C CA . SER A 1 101 ? -16.931 -4.357 16.114 1.00 65.31 101 SER A CA 1
ATOM 792 C C . SER A 1 101 ? -17.803 -5.350 15.345 1.00 65.31 101 SER A C 1
ATOM 794 O O . SER A 1 101 ? -17.673 -6.568 15.507 1.00 65.31 101 SER A O 1
ATOM 796 N N . LEU A 1 102 ? -18.652 -4.836 14.454 1.00 59.88 102 LEU A N 1
ATOM 797 C CA . LEU A 1 102 ? -19.327 -5.618 13.434 1.00 59.88 102 LEU A CA 1
ATOM 798 C C . LEU A 1 102 ? -18.294 -6.084 12.390 1.00 59.88 102 LEU A C 1
ATOM 800 O O . LEU A 1 102 ? -18.193 -5.567 11.281 1.00 59.88 102 LEU A O 1
ATOM 804 N N . LYS A 1 103 ? -17.563 -7.161 12.713 1.00 57.81 103 LYS A N 1
ATOM 805 C CA . LYS A 1 103 ? -17.121 -8.121 11.681 1.00 57.81 103 LYS A CA 1
ATOM 806 C C . LYS A 1 103 ? -18.325 -8.440 10.776 1.00 57.81 103 LYS A C 1
ATOM 808 O O . LYS A 1 103 ? -19.449 -8.306 11.259 1.00 57.81 103 LYS A O 1
ATOM 813 N N . PRO A 1 104 ? -18.150 -8.891 9.520 1.00 57.69 104 PRO A N 1
ATOM 814 C CA . PRO A 1 104 ? -19.277 -9.313 8.690 1.00 57.69 104 PRO A CA 1
ATOM 815 C C . PRO A 1 104 ? -19.998 -10.489 9.369 1.00 57.69 104 PRO A C 1
ATOM 817 O O . PRO A 1 104 ? -19.646 -11.648 9.175 1.00 57.69 104 PRO A O 1
ATOM 820 N N . ARG A 1 105 ? -20.952 -10.170 10.244 1.00 57.44 105 ARG A N 1
ATOM 821 C CA . ARG A 1 105 ? -21.937 -11.077 10.812 1.00 57.44 105 ARG A CA 1
ATOM 822 C C . ARG A 1 105 ? -22.966 -11.289 9.724 1.00 57.44 105 ARG A C 1
ATOM 824 O O . ARG A 1 105 ? -23.342 -10.339 9.030 1.00 57.44 105 ARG A O 1
ATOM 831 N N . GLU A 1 106 ? -23.386 -12.530 9.545 1.00 63.12 106 GLU A N 1
ATOM 832 C CA . GLU A 1 106 ? -24.450 -12.810 8.598 1.00 63.12 106 GLU A CA 1
ATOM 833 C C . GLU A 1 106 ? -25.694 -12.044 9.058 1.00 63.12 106 GLU A C 1
ATOM 835 O O . GLU A 1 106 ? -25.990 -11.961 10.249 1.00 63.12 106 GLU A O 1
ATOM 840 N N . VAL A 1 107 ? -26.421 -11.438 8.116 1.00 66.38 107 VAL A N 1
ATOM 841 C CA . VAL A 1 107 ? -27.647 -10.666 8.400 1.00 66.38 107 VAL A CA 1
ATOM 842 C C . VAL A 1 107 ? -28.638 -11.486 9.245 1.00 66.38 107 VAL A C 1
ATOM 844 O O . VAL A 1 107 ? -29.401 -10.923 10.030 1.00 66.38 107 VAL A O 1
ATOM 847 N N . GLN A 1 108 ? -28.561 -12.814 9.134 1.00 66.12 108 GLN A N 1
ATOM 848 C CA . GLN A 1 108 ? -29.302 -13.779 9.933 1.00 66.12 108 GLN A CA 1
ATOM 849 C C . GLN A 1 108 ? -28.992 -13.698 11.439 1.00 66.12 108 GLN A C 1
ATOM 851 O O . GLN A 1 108 ? -29.929 -13.656 12.229 1.00 66.12 108 GLN A O 1
ATOM 856 N N . ASP A 1 109 ? -27.725 -13.566 11.842 1.00 75.25 109 ASP A N 1
ATOM 857 C CA . ASP A 1 109 ? -27.332 -13.471 13.258 1.00 75.25 109 ASP A CA 1
ATOM 858 C C . ASP A 1 109 ? -27.906 -12.206 13.917 1.00 75.25 109 ASP A C 1
ATOM 860 O O . ASP A 1 109 ? -28.353 -12.222 15.064 1.00 75.25 109 ASP A O 1
ATOM 864 N N . ILE A 1 110 ? -27.928 -11.098 13.168 1.00 75.25 110 ILE A N 1
ATOM 865 C CA . ILE A 1 110 ? -28.473 -9.813 13.630 1.00 75.25 110 ILE A CA 1
ATOM 866 C C . ILE A 1 110 ? -29.999 -9.898 13.773 1.00 75.25 110 ILE A C 1
ATOM 868 O O . ILE A 1 110 ? -30.572 -9.371 14.730 1.00 75.25 110 ILE A O 1
ATOM 872 N N . LEU A 1 111 ? -30.670 -10.566 12.830 1.00 77.38 111 LEU A N 1
ATOM 873 C CA . LEU A 1 111 ? -32.113 -10.801 12.884 1.00 77.38 111 LEU A CA 1
ATOM 874 C C . LEU A 1 111 ? -32.489 -11.696 14.068 1.00 77.38 111 LEU A C 1
ATOM 876 O O . LEU A 1 111 ? -33.425 -11.364 14.798 1.00 77.38 111 LEU A O 1
ATOM 880 N N . ASP A 1 112 ? -31.749 -12.776 14.300 1.00 82.44 112 ASP A N 1
ATOM 881 C CA . ASP A 1 112 ? -32.014 -13.715 15.390 1.00 82.44 112 ASP A CA 1
ATOM 882 C C . ASP A 1 112 ? -31.805 -13.055 16.766 1.00 82.44 112 ASP A C 1
ATOM 884 O O . ASP A 1 112 ? -32.622 -13.238 17.679 1.00 82.44 112 ASP A O 1
ATOM 888 N N . GLU A 1 113 ? -30.785 -12.202 16.908 1.00 85.62 113 GLU A N 1
ATOM 889 C CA . GLU A 1 113 ? -30.561 -11.395 18.114 1.00 85.62 113 GLU A CA 1
ATOM 890 C C . GLU A 1 113 ? -31.691 -10.369 18.323 1.00 85.62 113 GLU A C 1
ATOM 892 O O . GLU A 1 113 ? -32.246 -10.264 19.422 1.00 85.62 113 GLU A O 1
ATOM 897 N N . TYR A 1 114 ? -32.115 -9.670 17.263 1.00 83.50 114 TYR A N 1
ATOM 898 C CA . TYR A 1 114 ? -33.230 -8.719 17.317 1.00 83.50 114 TYR A CA 1
ATOM 899 C C . TYR A 1 114 ? -34.549 -9.384 17.735 1.00 83.50 114 TYR A C 1
ATOM 901 O O . TYR A 1 114 ? -35.265 -8.855 18.593 1.00 83.50 114 TYR A O 1
ATOM 909 N N . TYR A 1 115 ? -34.887 -10.543 17.164 1.00 82.31 115 TYR A N 1
ATOM 910 C CA . TYR A 1 115 ? -36.105 -11.267 17.530 1.00 82.31 115 TYR A CA 1
ATOM 911 C C . TYR A 1 115 ? -36.032 -11.832 18.952 1.00 82.31 115 TYR A C 1
ATOM 913 O O . TYR A 1 115 ? -37.025 -11.744 19.679 1.00 82.31 115 TYR A O 1
ATOM 921 N N . SER A 1 116 ? -34.863 -12.307 19.389 1.00 87.94 116 SER A N 1
ATOM 922 C CA . SER A 1 116 ? -34.636 -12.761 20.768 1.00 87.94 116 SER A CA 1
ATOM 923 C C . SER A 1 116 ? -34.816 -11.625 21.781 1.00 87.94 116 SER A C 1
ATOM 925 O O . SER A 1 116 ? -35.541 -11.771 22.767 1.00 87.94 116 SER A O 1
ATOM 927 N N . LEU A 1 117 ? -34.246 -10.448 21.505 1.00 85.56 117 LEU A N 1
ATOM 928 C CA . LEU A 1 117 ? -34.430 -9.239 22.317 1.00 85.56 117 LEU A CA 1
ATOM 929 C C . LEU A 1 117 ? -35.889 -8.776 22.339 1.00 85.56 117 LEU A C 1
ATOM 931 O O . LEU A 1 117 ? -36.403 -8.355 23.377 1.00 85.56 117 LEU A O 1
ATOM 935 N N . LYS A 1 118 ? -36.581 -8.857 21.199 1.00 83.38 118 LYS A N 1
ATOM 936 C CA . LYS A 1 118 ? -37.986 -8.456 21.089 1.00 83.38 118 LYS A CA 1
ATOM 937 C C . LYS A 1 118 ? -38.912 -9.371 21.892 1.00 83.38 118 LYS A C 1
ATOM 939 O O . LYS A 1 118 ? -39.846 -8.862 22.510 1.00 83.38 118 LYS A O 1
ATOM 944 N N . LEU A 1 119 ? -38.637 -10.676 21.910 1.00 76.56 119 LEU A N 1
ATOM 945 C CA . LEU A 1 119 ? -39.349 -11.658 22.733 1.00 76.56 119 LEU A CA 1
ATOM 946 C C . LEU A 1 119 ? -39.068 -11.440 24.227 1.00 76.56 119 LEU A C 1
ATOM 948 O O . LEU A 1 119 ? -40.008 -11.267 24.995 1.00 76.56 119 LEU A O 1
ATOM 952 N N . SER A 1 120 ? -37.800 -11.290 24.623 1.00 86.31 120 SER A N 1
ATOM 953 C CA . SER A 1 120 ? -37.426 -11.018 26.022 1.00 86.31 120 SER A CA 1
ATOM 954 C C . SER A 1 120 ? -38.040 -9.719 26.563 1.00 86.31 120 SER A C 1
ATOM 956 O O . SER A 1 120 ? -38.501 -9.659 27.704 1.00 86.31 120 SER A O 1
ATOM 958 N N . LYS A 1 121 ? -38.125 -8.671 25.733 1.00 85.31 121 LYS A N 1
ATOM 959 C CA . LYS A 1 121 ? -38.816 -7.427 26.096 1.00 85.31 121 LYS A CA 1
ATOM 960 C C . LYS A 1 121 ? -40.301 -7.656 26.389 1.00 85.31 121 LYS A C 1
ATOM 962 O O . LYS A 1 121 ? -40.855 -6.960 27.236 1.00 85.31 121 LYS A O 1
ATOM 967 N N . PHE A 1 122 ? -40.949 -8.576 25.679 1.00 81.31 122 PHE A N 1
ATOM 968 C CA . PHE A 1 122 ? -42.356 -8.893 25.898 1.00 81.31 122 PHE A CA 1
ATOM 969 C C . PHE A 1 122 ? -42.559 -9.598 27.246 1.00 81.31 122 PHE A C 1
ATOM 971 O O . PHE A 1 122 ? -43.422 -9.179 28.016 1.00 81.31 122 PHE A O 1
ATOM 978 N N . ASP A 1 123 ? -41.700 -10.566 27.574 1.00 82.88 123 ASP A N 1
ATOM 979 C CA . ASP A 1 123 ? -41.750 -11.295 28.848 1.00 82.88 123 ASP A CA 1
ATOM 980 C C . ASP A 1 123 ? -41.557 -10.354 30.047 1.00 82.88 123 ASP A C 1
ATOM 982 O O . ASP A 1 123 ? -42.368 -10.342 30.974 1.00 82.88 123 ASP A O 1
ATOM 986 N N . LEU A 1 124 ? -40.562 -9.460 29.979 1.00 78.50 124 LEU A N 1
ATOM 987 C CA . LEU A 1 124 ? -40.315 -8.463 31.027 1.00 78.50 124 LEU A CA 1
ATOM 988 C C . LEU A 1 124 ? -41.487 -7.489 31.213 1.00 78.50 124 LEU A C 1
ATOM 990 O O . LEU A 1 124 ? -41.744 -7.029 32.326 1.00 78.50 124 LEU A O 1
ATOM 994 N N . VAL A 1 125 ? -42.197 -7.136 30.137 1.00 83.75 125 VAL A N 1
ATOM 995 C CA . VAL A 1 125 ? -43.376 -6.260 30.221 1.00 83.75 125 VAL A CA 1
ATOM 996 C C . VAL A 1 125 ? -44.537 -6.976 30.911 1.00 83.75 125 VAL A C 1
ATOM 998 O O . VAL A 1 125 ? -45.221 -6.356 31.731 1.00 83.75 125 VAL A O 1
ATOM 1001 N N . GLU A 1 126 ? -44.743 -8.263 30.631 1.00 86.81 126 GLU A N 1
ATOM 1002 C CA . GLU A 1 126 ? -45.812 -9.038 31.261 1.00 86.81 126 GLU A CA 1
ATOM 1003 C C . GLU A 1 126 ? -45.508 -9.324 32.742 1.00 86.81 126 GLU A C 1
ATOM 1005 O O . GLU A 1 126 ? -46.383 -9.127 33.586 1.00 86.81 126 GLU A O 1
ATOM 1010 N N . GLU A 1 127 ? -44.260 -9.645 33.103 1.00 85.00 127 GLU A N 1
ATOM 1011 C CA . GLU A 1 127 ? -43.833 -9.771 34.509 1.00 85.00 127 GLU A CA 1
ATOM 1012 C C . GLU A 1 127 ? -44.044 -8.467 35.292 1.00 85.00 127 GLU A C 1
ATOM 1014 O O . GLU A 1 127 ? -44.575 -8.468 36.407 1.00 85.00 127 GLU A O 1
ATOM 1019 N N . ARG A 1 128 ? -43.702 -7.316 34.697 1.00 84.94 128 ARG A N 1
ATOM 1020 C CA . ARG A 1 128 ? -43.901 -6.002 35.334 1.00 84.94 128 ARG A CA 1
ATOM 1021 C C . ARG A 1 128 ? -45.377 -5.706 35.589 1.00 84.94 128 ARG A C 1
ATOM 1023 O O . ARG A 1 128 ? -45.723 -5.089 36.597 1.00 84.94 128 ARG A O 1
ATOM 1030 N N . LYS A 1 129 ? -46.248 -6.149 34.684 1.00 89.62 129 LYS A N 1
ATOM 1031 C CA . LYS A 1 129 ? -47.701 -6.012 34.804 1.00 89.62 129 LYS A CA 1
ATOM 1032 C C . LYS A 1 129 ? -48.268 -6.934 35.885 1.00 89.62 129 LYS A C 1
ATOM 1034 O O . LYS A 1 129 ? -49.128 -6.492 36.644 1.00 89.62 129 LYS A O 1
ATOM 1039 N N . GLN A 1 130 ? -47.768 -8.164 35.999 1.00 88.31 130 GLN A N 1
ATOM 1040 C CA . GLN A 1 130 ? -48.146 -9.091 37.071 1.00 88.31 130 GLN A CA 1
ATOM 1041 C C . GLN A 1 130 ? -47.736 -8.549 38.446 1.00 88.31 130 GLN A C 1
ATOM 1043 O O . GLN A 1 130 ? -48.584 -8.439 39.333 1.00 88.31 130 GLN A O 1
ATOM 1048 N N . MET A 1 131 ? -46.491 -8.085 38.593 1.00 84.44 131 MET A N 1
ATOM 1049 C CA . MET A 1 131 ? -46.020 -7.460 39.836 1.00 84.44 131 MET A CA 1
ATOM 1050 C C . MET A 1 131 ? -46.853 -6.232 40.224 1.00 84.44 131 MET A C 1
ATOM 1052 O O . MET A 1 131 ? -47.197 -6.059 41.393 1.00 84.44 131 MET A O 1
ATOM 1056 N N . ALA A 1 132 ? -47.232 -5.389 39.257 1.00 88.00 132 ALA A N 1
ATOM 1057 C CA . ALA A 1 132 ? -48.088 -4.235 39.524 1.00 88.00 132 ALA A CA 1
ATOM 1058 C C . ALA A 1 132 ? -49.483 -4.642 40.039 1.00 88.00 132 ALA A C 1
ATOM 1060 O O . ALA A 1 132 ? -50.021 -3.996 40.937 1.00 88.00 132 ALA A O 1
ATOM 1061 N N . GLN A 1 133 ? -50.062 -5.725 39.510 1.00 90.31 133 GLN A N 1
ATOM 1062 C CA . GLN A 1 133 ? -51.351 -6.242 39.978 1.00 90.31 133 GLN A CA 1
ATOM 1063 C C . GLN A 1 133 ? -51.270 -6.838 41.385 1.00 90.31 133 GLN A C 1
ATOM 1065 O O . GLN A 1 133 ? -52.180 -6.627 42.188 1.00 90.31 133 GLN A O 1
ATOM 1070 N N . GLU A 1 134 ? -50.205 -7.576 41.699 1.00 88.94 134 GLU A N 1
ATOM 1071 C CA . GLU A 1 134 ? -49.989 -8.107 43.047 1.00 88.94 134 GLU A CA 1
ATOM 1072 C C . GLU A 1 134 ? -49.806 -6.987 44.066 1.00 88.94 134 GLU A C 1
ATOM 1074 O O . GLU A 1 134 ? -50.457 -6.996 45.111 1.00 88.94 134 GLU A O 1
ATOM 1079 N N . LEU A 1 135 ? -49.004 -5.974 43.734 1.00 90.31 135 LEU A N 1
ATOM 1080 C CA . LEU A 1 135 ? -48.792 -4.810 44.590 1.00 90.31 135 LEU A CA 1
ATOM 1081 C C . LEU A 1 135 ? -50.108 -4.078 44.893 1.00 90.31 135 LEU A C 1
ATOM 1083 O O . LEU A 1 135 ? -50.340 -3.654 46.025 1.00 90.31 135 LEU A O 1
ATOM 1087 N N . GLU A 1 136 ? -51.008 -3.989 43.914 1.00 90.50 136 GLU A N 1
ATOM 1088 C CA . GLU A 1 136 ? -52.317 -3.366 44.105 1.00 90.50 136 GLU A CA 1
ATOM 1089 C C . GLU A 1 136 ? -53.263 -4.214 44.972 1.00 90.50 136 GLU A C 1
ATOM 1091 O O . GLU A 1 136 ? -54.028 -3.673 45.773 1.00 90.50 136 GLU A O 1
ATOM 1096 N N . LYS A 1 137 ? -53.180 -5.550 44.884 1.00 90.75 137 LYS A N 1
ATOM 1097 C CA . LYS A 1 137 ? -53.889 -6.453 45.808 1.00 90.75 137 LYS A CA 1
ATOM 1098 C C . LYS A 1 137 ? -53.379 -6.292 47.241 1.00 90.75 137 LYS A C 1
ATOM 1100 O O . LYS A 1 137 ? -54.194 -6.180 48.155 1.00 90.75 137 LYS A O 1
ATOM 1105 N N . TYR A 1 138 ? -52.060 -6.234 47.436 1.00 88.81 138 TYR A N 1
ATOM 1106 C CA . TYR A 1 138 ? -51.468 -6.028 48.759 1.00 88.81 138 TYR A CA 1
ATOM 1107 C C . TYR A 1 138 ? -51.877 -4.684 49.363 1.00 88.81 138 TYR A C 1
ATOM 1109 O O . TYR A 1 138 ? -52.284 -4.650 50.520 1.00 88.81 138 TYR A O 1
ATOM 1117 N N . LYS A 1 139 ? -51.868 -3.597 48.581 1.00 91.06 139 LYS A N 1
ATOM 1118 C CA . LYS A 1 139 ? -52.348 -2.287 49.050 1.00 91.06 139 LYS A CA 1
ATOM 1119 C C . LYS A 1 139 ? -53.795 -2.327 49.532 1.00 91.06 139 LYS A C 1
ATOM 1121 O O . LYS A 1 139 ? -54.087 -1.805 50.601 1.00 91.06 139 LYS A O 1
ATOM 1126 N N . LYS A 1 140 ? -54.694 -2.972 48.781 1.00 91.69 140 LYS A N 1
ATOM 1127 C CA . LYS A 1 140 ? -56.093 -3.132 49.211 1.00 91.69 140 LYS A CA 1
ATOM 1128 C C . LYS A 1 140 ? -56.196 -3.908 50.518 1.00 91.69 140 LYS A C 1
ATOM 1130 O O . LYS A 1 140 ? -56.924 -3.490 51.409 1.00 91.69 140 LYS A O 1
ATOM 1135 N N . ARG A 1 141 ? -55.429 -4.993 50.653 1.00 92.12 141 ARG A N 1
ATOM 1136 C CA . ARG A 1 141 ? -55.430 -5.799 51.875 1.00 92.12 141 ARG A CA 1
ATOM 1137 C C . ARG A 1 141 ? -54.911 -5.027 53.089 1.00 92.12 141 ARG A C 1
ATOM 1139 O O . ARG A 1 141 ? -55.444 -5.202 54.177 1.00 92.12 141 ARG A O 1
ATOM 1146 N N . VAL A 1 142 ? -53.898 -4.179 52.907 1.00 90.62 142 VAL A N 1
ATOM 1147 C CA . VAL A 1 142 ? -53.390 -3.301 53.973 1.00 90.62 142 VAL A CA 1
ATOM 1148 C C . VAL A 1 142 ? -54.476 -2.327 54.426 1.00 90.62 142 VAL A C 1
ATOM 1150 O O . VAL A 1 142 ? -54.733 -2.249 55.619 1.00 90.62 142 VAL A O 1
ATOM 1153 N N . ILE A 1 143 ? -55.179 -1.677 53.492 1.00 90.00 143 ILE A N 1
ATOM 1154 C CA . ILE A 1 143 ? -56.275 -0.751 53.822 1.00 90.00 143 ILE A CA 1
ATOM 1155 C C . ILE A 1 143 ? -57.397 -1.469 54.589 1.00 90.00 143 ILE A C 1
ATOM 1157 O O . ILE A 1 143 ? -57.884 -0.948 55.585 1.00 90.00 143 ILE A O 1
ATOM 1161 N N . GLU A 1 144 ? -57.792 -2.675 54.165 1.00 91.44 144 GLU A N 1
ATOM 1162 C CA . GLU A 1 144 ? -58.791 -3.481 54.886 1.00 91.44 144 GLU A CA 1
ATOM 1163 C C . GLU A 1 144 ? -58.364 -3.755 56.334 1.00 91.44 144 GLU A C 1
ATOM 1165 O O . GLU A 1 144 ? -59.141 -3.531 57.262 1.00 91.44 144 GLU A O 1
ATOM 1170 N N . LEU A 1 145 ? -57.121 -4.195 56.537 1.00 90.25 145 LEU A N 1
ATOM 1171 C CA . LEU A 1 145 ? -56.594 -4.490 57.870 1.00 90.25 145 LEU A CA 1
ATOM 1172 C C . LEU A 1 145 ? -56.485 -3.229 58.737 1.00 90.25 145 LEU A C 1
ATOM 1174 O O . LEU A 1 145 ? -56.828 -3.276 59.914 1.00 90.25 145 LEU A O 1
ATOM 1178 N N . GLU A 1 146 ? -56.064 -2.099 58.168 1.00 88.06 146 GLU A N 1
ATOM 1179 C CA . GLU A 1 146 ? -56.034 -0.809 58.870 1.00 88.06 146 GLU A CA 1
ATOM 1180 C C . GLU A 1 146 ? -57.440 -0.379 59.316 1.00 88.06 146 GLU A C 1
ATOM 1182 O O . GLU A 1 146 ? -57.612 0.082 60.445 1.00 88.06 146 GLU A O 1
ATOM 1187 N N . THR A 1 147 ? -58.465 -0.587 58.480 1.00 88.12 147 THR A N 1
ATOM 1188 C CA . THR A 1 147 ? -59.858 -0.296 58.862 1.00 88.12 147 THR A CA 1
ATOM 1189 C C . THR A 1 147 ? -60.397 -1.245 59.930 1.00 88.12 147 THR A C 1
ATOM 1191 O O . THR A 1 147 ? -61.114 -0.805 60.825 1.00 88.12 147 THR A O 1
ATOM 1194 N N . GLU A 1 148 ? -60.038 -2.530 59.876 1.00 87.00 148 GLU A N 1
ATOM 1195 C CA . GLU A 1 148 ? -60.447 -3.519 60.878 1.00 87.00 148 GLU A CA 1
ATOM 1196 C C . GLU A 1 148 ? -59.829 -3.199 62.248 1.00 87.00 148 GLU A C 1
ATOM 1198 O O . GLU A 1 148 ? -60.534 -3.206 63.255 1.00 87.00 148 GLU A O 1
ATOM 1203 N N . ILE A 1 149 ? -58.546 -2.822 62.281 1.00 83.75 149 ILE A N 1
ATOM 1204 C CA . ILE A 1 149 ? -57.862 -2.379 63.505 1.00 83.75 149 ILE A CA 1
ATOM 1205 C C . ILE A 1 149 ? -58.546 -1.138 64.094 1.00 83.75 149 ILE A C 1
ATOM 1207 O O . ILE A 1 149 ? -58.859 -1.128 65.282 1.00 83.75 149 ILE A O 1
ATOM 1211 N N . ALA A 1 150 ? -58.858 -0.135 63.268 1.00 81.50 150 ALA A N 1
ATOM 1212 C CA . ALA A 1 150 ? -59.540 1.075 63.731 1.00 81.50 150 ALA A CA 1
ATOM 1213 C C . ALA A 1 150 ? -60.920 0.778 64.354 1.00 81.50 150 ALA A C 1
ATOM 1215 O O . ALA A 1 150 ? -61.280 1.358 65.375 1.00 81.50 150 ALA A O 1
ATOM 1216 N N . MET A 1 151 ? -61.678 -0.174 63.793 1.00 80.25 151 MET A N 1
ATOM 1217 C CA . MET A 1 151 ? -62.959 -0.599 64.371 1.00 80.25 151 MET A CA 1
ATOM 1218 C C . MET A 1 151 ? -62.800 -1.282 65.736 1.00 80.25 151 MET A C 1
ATOM 1220 O O . MET A 1 151 ? -63.656 -1.122 66.608 1.00 80.25 151 MET A O 1
ATOM 1224 N N . PHE A 1 152 ? -61.727 -2.051 65.929 1.00 74.12 152 PHE A N 1
ATOM 1225 C CA . PHE A 1 152 ? -61.432 -2.677 67.218 1.00 74.12 152 PHE A CA 1
ATOM 1226 C C . PHE A 1 152 ? -61.021 -1.654 68.283 1.00 74.12 152 PHE A C 1
ATOM 1228 O O . PHE A 1 152 ? -61.440 -1.789 69.437 1.00 74.12 152 PHE A O 1
ATOM 1235 N N . ASP A 1 153 ? -60.270 -0.620 67.905 1.00 70.62 153 ASP A N 1
ATOM 1236 C CA . ASP A 1 153 ? -59.867 0.455 68.818 1.00 70.62 153 ASP A CA 1
ATOM 1237 C C . ASP A 1 153 ? -61.079 1.260 69.326 1.00 70.62 153 ASP A C 1
ATOM 1239 O O . ASP A 1 153 ? -61.171 1.547 70.525 1.00 70.62 153 ASP A O 1
ATOM 1243 N N . ASP A 1 154 ? -62.065 1.527 68.464 1.00 63.84 154 ASP A N 1
ATOM 1244 C CA . ASP A 1 154 ? -63.303 2.225 68.844 1.00 63.84 154 ASP A CA 1
ATOM 1245 C C . ASP A 1 154 ? -64.220 1.367 69.742 1.00 63.84 154 ASP A C 1
ATOM 1247 O O . ASP A 1 154 ? -64.816 1.867 70.701 1.00 63.84 154 ASP A O 1
ATOM 1251 N N . LEU A 1 155 ? -64.308 0.054 69.494 1.00 61.19 155 LEU A N 1
ATOM 1252 C CA . LEU A 1 155 ? -65.115 -0.875 70.302 1.00 61.19 155 LEU A CA 1
ATOM 1253 C C . LEU A 1 155 ? -64.519 -1.141 71.696 1.00 61.19 155 LEU A C 1
ATOM 1255 O O . LEU A 1 155 ? -65.261 -1.376 72.655 1.00 61.19 155 LEU A O 1
ATOM 1259 N N . SER A 1 156 ? -63.191 -1.095 71.826 1.00 60.75 156 SER A N 1
ATOM 1260 C CA . SER A 1 156 ? -62.474 -1.349 73.082 1.00 60.75 156 SER A CA 1
ATOM 1261 C C . SER A 1 156 ? -62.765 -0.281 74.148 1.00 60.75 156 SER A C 1
ATOM 1263 O O . SER A 1 156 ? -62.954 -0.595 75.326 1.00 60.75 156 SER A O 1
ATOM 1265 N N . ILE A 1 157 ? -62.895 0.986 73.743 1.00 57.22 157 ILE A N 1
ATOM 1266 C CA . ILE A 1 157 ? -63.046 2.116 74.673 1.00 57.22 157 ILE A CA 1
ATOM 1267 C C . ILE A 1 157 ? -64.439 2.156 75.329 1.00 57.22 157 ILE A C 1
ATOM 1269 O O . ILE A 1 157 ? -64.554 2.513 76.508 1.00 57.22 157 ILE A O 1
ATOM 1273 N N . ASP A 1 158 ? -65.492 1.758 74.613 1.00 55.53 158 ASP A N 1
ATOM 1274 C CA . ASP A 1 158 ? -66.865 1.799 75.133 1.00 55.53 158 ASP A CA 1
ATOM 1275 C C . ASP A 1 158 ? -67.237 0.554 75.955 1.00 55.53 158 ASP A C 1
ATOM 1277 O O . ASP A 1 158 ? -67.979 0.662 76.939 1.00 55.53 158 ASP A O 1
ATOM 1281 N N . PHE A 1 159 ? -66.657 -0.612 75.649 1.00 54.41 159 PHE A N 1
ATOM 1282 C CA . PHE A 1 159 ? -66.861 -1.823 76.454 1.00 54.41 159 PHE A CA 1
ATOM 1283 C C . PHE A 1 159 ? -66.183 -1.725 77.834 1.00 54.41 159 PHE A C 1
ATOM 1285 O O . PHE A 1 159 ? -66.755 -2.156 78.840 1.00 54.41 159 PHE A O 1
ATOM 1292 N N . LEU A 1 160 ? -65.009 -1.084 77.913 1.00 53.41 160 LEU A N 1
ATOM 1293 C CA . LEU A 1 160 ? -64.291 -0.852 79.173 1.00 53.41 160 LEU A CA 1
ATOM 1294 C C . LEU A 1 160 ? -65.005 0.146 80.103 1.00 53.41 160 LEU A C 1
ATOM 1296 O O . LEU A 1 160 ? -64.943 -0.005 81.320 1.00 53.41 160 LEU A O 1
ATOM 1300 N N . LYS A 1 161 ? -65.763 1.114 79.569 1.00 54.19 161 LYS A N 1
ATOM 1301 C CA . LYS A 1 161 ? -66.510 2.091 80.389 1.00 54.19 161 LYS A CA 1
ATOM 1302 C C . LYS A 1 161 ? -67.809 1.546 81.000 1.00 54.19 161 LYS A C 1
ATOM 1304 O O . LYS A 1 161 ? -68.287 2.096 81.997 1.00 54.19 161 LYS A O 1
ATOM 1309 N N . ALA A 1 162 ? -68.395 0.489 80.432 1.00 50.00 162 ALA A N 1
ATOM 1310 C CA . ALA A 1 162 ? -69.651 -0.100 80.914 1.00 50.00 162 ALA A CA 1
ATOM 1311 C C . ALA A 1 162 ? -69.450 -1.222 81.951 1.00 50.00 162 ALA A C 1
ATOM 1313 O O . ALA A 1 162 ? -70.326 -1.451 82.788 1.00 50.00 162 ALA A O 1
ATOM 1314 N N . TYR A 1 163 ? -68.301 -1.902 81.937 1.00 46.88 163 TYR A N 1
ATOM 1315 C CA . TYR A 1 163 ? -68.049 -3.076 82.783 1.00 46.88 163 TYR A CA 1
ATOM 1316 C C . TYR A 1 163 ? -67.526 -2.739 84.200 1.00 46.88 163 TYR A C 1
ATOM 1318 O O . TYR A 1 163 ? -67.508 -3.598 85.081 1.00 46.88 163 TYR A O 1
ATOM 1326 N N . ASP A 1 164 ? -67.180 -1.474 84.456 1.00 50.41 164 ASP A N 1
ATOM 1327 C CA . ASP A 1 164 ? -66.416 -1.039 85.639 1.00 50.41 164 ASP A CA 1
ATOM 1328 C C . ASP A 1 164 ? -67.263 -0.733 86.899 1.00 50.41 164 ASP A C 1
ATOM 1330 O O . ASP A 1 164 ? -66.753 -0.282 87.922 1.00 50.41 164 ASP A O 1
ATOM 1334 N N . ARG A 1 165 ? -68.589 -0.959 86.863 1.00 52.28 165 ARG A N 1
ATOM 1335 C CA . ARG A 1 165 ? -69.501 -0.546 87.956 1.00 52.28 165 ARG A CA 1
ATOM 1336 C C . ARG A 1 165 ? -70.133 -1.653 88.804 1.00 52.28 165 ARG A C 1
ATOM 1338 O O . ARG A 1 165 ? -70.778 -1.320 89.794 1.00 52.28 165 ARG A O 1
ATOM 1345 N N . HIS A 1 166 ? -69.945 -2.942 88.500 1.00 48.12 166 HIS A N 1
ATOM 1346 C CA . HIS A 1 166 ? -70.622 -4.009 89.267 1.00 48.12 166 HIS A CA 1
ATOM 1347 C C . HIS A 1 166 ? -69.795 -5.244 89.650 1.00 48.12 166 HIS A C 1
ATOM 1349 O O . HIS A 1 166 ? -70.345 -6.185 90.224 1.00 48.12 166 HIS A O 1
ATOM 1355 N N . ARG A 1 167 ? -68.479 -5.256 89.418 1.00 49.50 167 ARG A N 1
ATOM 1356 C CA . ARG A 1 167 ? -67.645 -6.451 89.626 1.00 49.50 167 ARG A CA 1
ATOM 1357 C C . ARG A 1 167 ? -66.513 -6.238 90.641 1.00 49.50 167 ARG A C 1
ATOM 1359 O O . ARG A 1 167 ? -65.439 -6.784 90.476 1.00 49.50 167 ARG A O 1
ATOM 1366 N N . THR A 1 168 ? -66.736 -5.469 91.705 1.00 50.88 168 THR A N 1
ATOM 1367 C CA . THR A 1 168 ? -65.634 -5.020 92.584 1.00 50.88 168 THR A CA 1
ATOM 1368 C C . THR A 1 168 ? -65.297 -5.956 93.755 1.00 50.88 168 THR A C 1
ATOM 1370 O O . THR A 1 168 ? -64.329 -5.696 94.441 1.00 50.88 168 THR A O 1
ATOM 1373 N N . ILE A 1 169 ? -66.045 -7.038 94.039 1.00 47.56 169 ILE A N 1
ATOM 1374 C CA . ILE A 1 169 ? -65.784 -7.835 95.274 1.00 47.56 169 ILE A CA 1
ATOM 1375 C C . ILE A 1 169 ? -65.684 -9.356 95.044 1.00 47.56 169 ILE A C 1
ATOM 1377 O O . ILE A 1 169 ? -65.055 -10.062 95.825 1.00 47.56 169 ILE A O 1
ATOM 1381 N N . ARG A 1 170 ? -66.224 -9.902 93.944 1.00 46.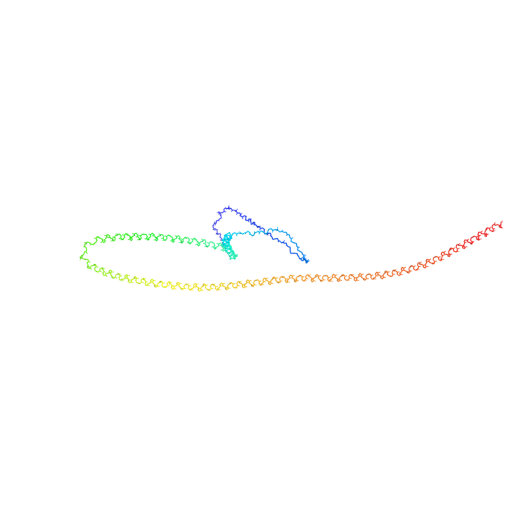56 170 ARG A N 1
ATOM 1382 C CA . ARG A 1 170 ? -66.085 -11.342 93.611 1.00 46.56 170 ARG A CA 1
ATOM 1383 C C . ARG A 1 170 ? -64.963 -11.653 92.622 1.00 46.56 170 ARG A C 1
ATOM 1385 O O . ARG A 1 170 ? -64.840 -12.788 92.185 1.00 46.56 170 ARG A O 1
ATOM 1392 N N . LEU A 1 171 ? -64.201 -10.634 92.249 1.00 50.53 171 LEU A N 1
ATOM 1393 C CA . LEU A 1 171 ? -63.252 -10.677 91.151 1.00 50.53 171 LEU A CA 1
ATOM 1394 C C . LEU A 1 171 ? -61.806 -10.530 91.591 1.00 50.53 171 LEU A C 1
ATOM 1396 O O . LEU A 1 171 ? -60.938 -10.871 90.816 1.00 50.53 171 LEU A O 1
ATOM 1400 N N . GLU A 1 172 ? -61.519 -10.053 92.800 1.00 52.72 172 GLU A N 1
ATOM 1401 C CA . GLU A 1 172 ? -60.137 -9.785 93.215 1.00 52.72 172 GLU A CA 1
ATOM 1402 C C . GLU A 1 172 ? -59.273 -11.062 93.211 1.00 52.72 172 GLU A C 1
ATOM 1404 O O . GLU A 1 172 ? -58.115 -11.008 92.823 1.00 52.72 172 GLU A O 1
ATOM 1409 N N . GLY A 1 173 ? -59.835 -12.240 93.518 1.00 56.47 173 GLY A N 1
ATOM 1410 C CA . GLY A 1 173 ? -59.113 -13.521 93.414 1.00 56.47 173 GLY A CA 1
ATOM 1411 C C . GLY A 1 173 ? -58.870 -14.013 91.975 1.00 56.47 173 GLY A C 1
ATOM 1412 O O . GLY A 1 173 ? -57.806 -14.565 91.683 1.00 56.47 173 GLY A O 1
ATOM 1413 N N . ASP A 1 174 ? -59.826 -13.779 91.069 1.00 58.25 174 ASP A N 1
ATOM 1414 C CA . ASP A 1 174 ? -59.705 -14.118 89.642 1.00 58.25 174 ASP A CA 1
ATOM 1415 C C . ASP A 1 174 ? -58.843 -13.085 88.892 1.00 58.25 174 ASP A C 1
ATOM 1417 O O . ASP A 1 174 ? -58.078 -13.460 88.011 1.00 58.25 174 ASP A O 1
ATOM 1421 N N . ILE A 1 175 ? -58.909 -11.804 89.280 1.00 65.19 175 ILE A N 1
ATOM 1422 C CA . ILE A 1 175 ? -58.046 -10.714 88.805 1.00 65.19 175 ILE A CA 1
ATOM 1423 C C . ILE A 1 175 ? -56.608 -11.014 89.201 1.00 65.19 175 ILE A C 1
ATOM 1425 O O . ILE A 1 175 ? -55.752 -10.987 88.335 1.00 65.19 175 ILE A O 1
ATOM 1429 N N . VAL A 1 176 ? -56.332 -11.366 90.462 1.00 70.69 176 VAL A N 1
ATOM 1430 C CA . VAL A 1 176 ? -54.957 -11.668 90.895 1.00 70.69 176 VAL A CA 1
ATOM 1431 C C . VAL A 1 176 ? -54.401 -12.898 90.169 1.00 70.69 176 VAL A C 1
ATOM 1433 O O . VAL A 1 176 ? -53.231 -12.912 89.788 1.00 70.69 176 VAL A O 1
ATOM 1436 N N . SER A 1 177 ? -55.224 -13.925 89.924 1.00 74.75 177 SER A N 1
ATOM 1437 C CA . SER A 1 177 ? -54.796 -15.102 89.150 1.00 74.75 177 SER A CA 1
ATOM 1438 C C . SER A 1 177 ? -54.555 -14.776 87.671 1.00 74.75 177 SER A C 1
ATOM 1440 O O . SER A 1 177 ? -53.581 -15.256 87.090 1.00 74.75 177 SER A O 1
ATOM 1442 N N . GLU A 1 178 ? -55.397 -13.939 87.064 1.00 75.88 178 GLU A N 1
ATOM 1443 C CA . GLU A 1 178 ? -55.239 -13.506 85.674 1.00 75.88 178 GLU A CA 1
ATOM 1444 C C . GLU A 1 178 ? -54.083 -12.507 85.509 1.00 75.88 178 GLU A C 1
ATOM 1446 O O . GLU A 1 178 ? -53.319 -12.624 84.558 1.00 75.88 178 GLU A O 1
ATOM 1451 N N . GLU A 1 179 ? -53.859 -11.601 86.463 1.00 78.19 179 GLU A N 1
ATOM 1452 C CA . GLU A 1 179 ? -52.692 -10.711 86.520 1.00 78.19 179 GLU A CA 1
ATOM 1453 C C . GLU A 1 179 ? -51.394 -11.515 86.645 1.00 78.19 179 GLU A C 1
ATOM 1455 O O . GLU A 1 179 ? -50.441 -11.261 85.910 1.00 78.19 179 GLU A O 1
ATOM 1460 N N . LEU A 1 180 ? -51.354 -12.546 87.497 1.00 81.38 180 LEU A N 1
ATOM 1461 C CA . LEU A 1 180 ? -50.205 -13.456 87.575 1.00 81.38 180 LEU A CA 1
ATOM 1462 C C . LEU A 1 180 ? -49.969 -14.201 86.250 1.00 81.38 180 LEU A C 1
ATOM 1464 O O . LEU A 1 180 ? -48.816 -14.382 85.845 1.00 81.38 180 LEU A O 1
ATOM 1468 N N . ARG A 1 181 ? -51.039 -14.604 85.550 1.00 85.88 181 ARG A N 1
ATOM 1469 C CA . ARG A 1 181 ? -50.956 -15.240 84.226 1.00 85.88 181 ARG A CA 1
ATOM 1470 C C . ARG A 1 181 ? -50.448 -14.264 83.163 1.00 85.88 181 ARG A C 1
ATOM 1472 O O . ARG A 1 181 ? -49.583 -14.636 82.374 1.00 85.88 181 ARG A O 1
ATOM 1479 N N . LEU A 1 182 ? -50.927 -13.022 83.166 1.00 85.69 182 LEU A N 1
ATOM 1480 C CA . LEU A 1 182 ? -50.481 -11.960 82.263 1.00 85.69 182 LEU A CA 1
ATOM 1481 C C . LEU A 1 182 ? -49.009 -11.612 82.490 1.00 85.69 182 LEU A C 1
ATOM 1483 O O . LEU A 1 182 ? -48.265 -11.522 81.521 1.00 85.69 182 LEU A O 1
ATOM 1487 N N . VAL A 1 183 ? -48.551 -11.534 83.744 1.00 87.50 183 VAL A N 1
ATOM 1488 C CA . VAL A 1 183 ? -47.129 -11.325 84.072 1.00 87.50 183 VAL A CA 1
ATOM 1489 C C . VAL A 1 183 ? -46.260 -12.486 83.574 1.00 87.50 183 VAL A C 1
ATOM 1491 O O . VAL A 1 183 ? -45.143 -12.267 83.102 1.00 87.50 183 VAL A O 1
ATOM 1494 N N . ALA A 1 184 ? -46.743 -13.731 83.657 1.00 89.06 184 ALA A N 1
ATOM 1495 C CA . ALA A 1 184 ? -46.027 -14.883 83.107 1.00 89.06 184 ALA A CA 1
ATOM 1496 C C . ALA A 1 184 ? -45.924 -14.810 81.571 1.00 89.06 184 ALA A C 1
ATOM 1498 O O . ALA A 1 184 ? -44.835 -14.995 81.025 1.00 89.06 184 ALA A O 1
ATOM 1499 N N . VAL A 1 185 ? -47.024 -14.467 80.892 1.00 91.12 185 VAL A N 1
ATOM 1500 C CA . VAL A 1 185 ? -47.064 -14.268 79.432 1.00 91.12 185 VAL A CA 1
ATOM 1501 C C . VAL A 1 185 ? -46.190 -13.087 79.001 1.00 91.12 185 VAL A C 1
ATOM 1503 O O . VAL A 1 185 ? -45.515 -13.164 77.980 1.00 91.12 185 VAL A O 1
ATOM 1506 N N . GLU A 1 186 ? -46.144 -12.002 79.772 1.00 92.00 186 GLU A N 1
ATOM 1507 C CA . GLU A 1 186 ? -45.304 -10.836 79.486 1.00 92.00 186 GLU A CA 1
ATOM 1508 C C . GLU A 1 186 ? -43.811 -11.172 79.593 1.00 92.00 186 GLU A C 1
ATOM 1510 O O . GLU A 1 186 ? -43.024 -10.790 78.725 1.00 92.00 186 GLU A O 1
ATOM 1515 N N . LYS A 1 187 ? -43.416 -11.966 80.598 1.00 93.50 187 LYS A N 1
ATOM 1516 C CA . LYS A 1 187 ? -42.045 -12.491 80.702 1.00 93.50 187 LYS A CA 1
ATOM 1517 C C . LYS A 1 187 ? -41.683 -13.386 79.521 1.00 93.50 187 LYS A C 1
ATOM 1519 O O . LYS A 1 187 ? -40.584 -13.257 78.987 1.00 93.50 187 LYS A O 1
ATOM 1524 N N . GLU A 1 188 ? -42.590 -14.268 79.105 1.00 94.50 188 GLU A N 1
ATOM 1525 C CA . GLU A 1 188 ? -42.378 -15.124 77.936 1.00 94.50 188 GLU A CA 1
ATOM 1526 C C . GLU A 1 188 ? -42.262 -14.296 76.646 1.00 94.50 188 GLU A C 1
ATOM 1528 O O . GLU A 1 188 ? -41.321 -14.489 75.879 1.00 94.50 188 GLU A O 1
ATOM 1533 N N . ASN A 1 189 ? -43.137 -13.305 76.446 1.00 93.62 189 ASN A N 1
ATOM 1534 C CA . ASN A 1 189 ? -43.067 -12.383 75.311 1.00 93.62 189 ASN A CA 1
ATOM 1535 C C . ASN A 1 189 ? -41.760 -11.587 75.284 1.00 93.62 189 ASN A C 1
ATOM 1537 O O . ASN A 1 189 ? -41.169 -11.426 74.217 1.00 93.62 189 ASN A O 1
ATOM 1541 N N . ASN A 1 190 ? -41.279 -11.115 76.435 1.00 94.62 190 ASN A N 1
ATOM 1542 C CA . ASN A 1 190 ? -39.992 -10.427 76.513 1.00 94.62 190 ASN A CA 1
ATOM 1543 C C . ASN A 1 190 ? -38.826 -11.364 76.163 1.00 94.62 190 ASN A C 1
ATOM 1545 O O . ASN A 1 190 ? -37.962 -10.978 75.380 1.00 94.62 190 ASN A O 1
ATOM 1549 N N . ALA A 1 191 ? -38.843 -12.613 76.640 1.00 95.62 191 ALA A N 1
ATOM 1550 C CA . ALA A 1 191 ? -37.837 -13.611 76.270 1.00 95.62 191 ALA A CA 1
ATOM 1551 C C . ALA A 1 191 ? -37.878 -13.969 74.770 1.00 95.62 191 ALA A C 1
ATOM 1553 O O . ALA A 1 191 ? -36.841 -14.220 74.154 1.00 95.62 191 ALA A O 1
ATOM 1554 N N . LEU A 1 192 ? -39.067 -13.993 74.159 1.00 95.88 192 LEU A N 1
ATOM 1555 C CA . LEU A 1 192 ? -39.218 -14.196 72.716 1.00 95.88 192 LEU A CA 1
ATOM 1556 C C . LEU A 1 192 ? -38.708 -12.995 71.914 1.00 95.88 192 LEU A C 1
ATOM 1558 O O . LEU A 1 192 ? -38.028 -13.197 70.910 1.00 95.88 192 LEU A O 1
ATOM 1562 N N . ARG A 1 193 ? -38.977 -11.761 72.361 1.00 94.69 193 ARG A N 1
ATOM 1563 C CA . ARG A 1 193 ? -38.437 -10.541 71.736 1.00 94.69 193 ARG A CA 1
ATOM 1564 C C . ARG A 1 193 ? -36.911 -10.527 71.752 1.00 94.69 193 ARG A C 1
ATOM 1566 O O . ARG A 1 193 ? -36.310 -10.260 70.719 1.00 94.69 193 ARG A O 1
ATOM 1573 N N . GLU A 1 194 ? -36.299 -10.892 72.877 1.00 96.69 194 GLU A N 1
ATOM 1574 C CA . GLU A 1 194 ? -34.839 -10.982 72.998 1.00 96.69 19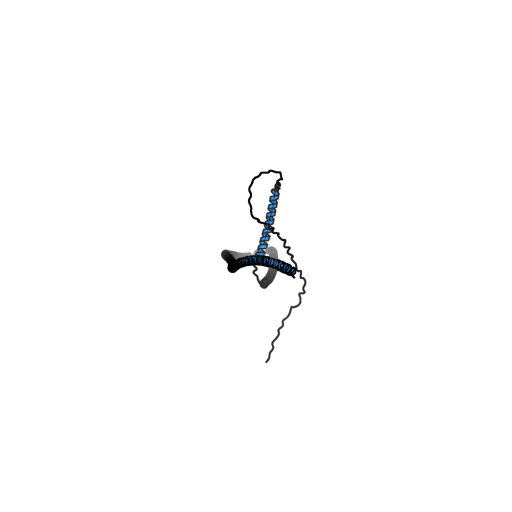4 GLU A CA 1
ATOM 1575 C C . GLU A 1 194 ? -34.252 -12.027 72.031 1.00 96.69 194 GLU A C 1
ATOM 1577 O O . GLU A 1 194 ? -33.323 -11.727 71.283 1.00 96.69 194 GLU A O 1
ATOM 1582 N N . LYS A 1 195 ? -34.866 -13.217 71.930 1.00 97.00 195 LYS A N 1
ATOM 1583 C CA . LYS A 1 195 ? -34.460 -14.238 70.944 1.00 97.00 195 LYS A CA 1
ATOM 1584 C C . LYS A 1 195 ? -34.591 -13.762 69.496 1.00 97.00 195 LYS A C 1
ATOM 1586 O O . LYS A 1 195 ? -33.742 -14.108 68.676 1.00 97.00 195 LYS A O 1
ATOM 1591 N N . ILE A 1 196 ? -35.647 -13.015 69.167 1.00 95.50 196 ILE A N 1
ATOM 1592 C CA . ILE A 1 196 ? -35.846 -12.450 67.824 1.00 95.50 196 ILE A CA 1
ATOM 1593 C C . ILE A 1 196 ? -34.748 -11.428 67.514 1.00 95.50 196 ILE A C 1
ATOM 1595 O O . ILE A 1 196 ? -34.174 -11.470 66.426 1.00 95.50 196 ILE A O 1
ATOM 1599 N N . ASP A 1 197 ? -34.417 -10.551 68.463 1.00 96.19 197 ASP A N 1
ATOM 1600 C CA . ASP A 1 197 ? -33.351 -9.561 68.292 1.00 96.19 197 ASP A CA 1
ATOM 1601 C C . ASP A 1 197 ? -31.974 -10.218 68.133 1.00 96.19 197 ASP A C 1
ATOM 1603 O O . ASP A 1 197 ? -31.189 -9.802 67.276 1.00 96.19 197 ASP A O 1
ATOM 1607 N N . ASP A 1 198 ? -31.686 -11.277 68.889 1.00 96.94 198 ASP A N 1
ATOM 1608 C CA . ASP A 1 198 ? -30.437 -12.031 68.757 1.00 96.94 198 ASP A CA 1
ATOM 1609 C C . ASP A 1 198 ? -30.341 -12.752 67.406 1.00 96.94 198 ASP A C 1
ATOM 1611 O O . ASP A 1 198 ? -29.310 -12.683 66.732 1.00 96.94 198 ASP A O 1
ATOM 1615 N N . GLN A 1 199 ? -31.426 -13.391 66.955 1.00 96.44 199 GLN A N 1
ATOM 1616 C CA . GLN A 1 199 ? -31.479 -14.009 65.627 1.00 96.44 199 GLN A CA 1
ATOM 1617 C C . GLN A 1 199 ? -31.322 -12.977 64.507 1.00 96.44 199 GLN A C 1
ATOM 1619 O O . GLN A 1 199 ? -30.642 -13.250 63.516 1.00 96.44 199 GLN A O 1
ATOM 1624 N N . LYS A 1 200 ? -31.914 -11.788 64.664 1.00 95.38 200 LYS A N 1
ATOM 1625 C CA . LYS A 1 200 ? -31.783 -10.690 63.705 1.00 95.38 200 LYS A CA 1
ATOM 1626 C C . LYS A 1 200 ? -30.336 -10.207 63.609 1.00 95.38 200 LYS A C 1
ATOM 1628 O O . LYS A 1 200 ? -29.821 -10.103 62.500 1.00 95.38 200 LYS A O 1
ATOM 1633 N N . LYS A 1 201 ? -29.664 -9.988 64.744 1.00 96.62 201 LYS A N 1
ATOM 1634 C CA . LYS A 1 201 ? -28.242 -9.597 64.779 1.00 96.62 201 LYS A CA 1
ATOM 1635 C C . LYS A 1 201 ? -27.338 -10.654 64.148 1.00 96.62 201 LYS A C 1
ATOM 1637 O O . LYS A 1 201 ? -26.421 -10.313 63.406 1.00 96.62 201 LYS A O 1
ATOM 1642 N N . GLU A 1 202 ? -27.596 -11.934 64.413 1.00 96.94 202 GLU A N 1
ATOM 1643 C CA . GLU A 1 202 ? -26.830 -13.036 63.820 1.00 96.94 202 GLU A CA 1
ATOM 1644 C C . GLU A 1 202 ? -27.028 -13.116 62.296 1.00 96.94 202 GLU A C 1
ATOM 1646 O O . GLU A 1 202 ? -26.070 -13.333 61.552 1.00 96.94 202 GLU A O 1
ATOM 1651 N N . LEU A 1 203 ? -28.259 -12.915 61.811 1.00 94.25 203 LEU A N 1
ATOM 1652 C CA . LEU A 1 203 ? -28.547 -12.843 60.376 1.00 94.25 203 LEU A CA 1
ATOM 1653 C C . LEU A 1 203 ? -27.869 -11.645 59.710 1.00 94.25 203 LEU A C 1
ATOM 1655 O O . LEU A 1 203 ? -27.285 -11.803 58.640 1.00 94.25 203 LEU A O 1
ATOM 1659 N N . GLU A 1 204 ? -27.912 -10.477 60.344 1.00 96.56 204 GLU A N 1
ATOM 1660 C CA . GLU A 1 204 ? -27.286 -9.252 59.843 1.00 96.56 204 GLU A CA 1
ATOM 1661 C C . GLU A 1 204 ? -25.764 -9.413 59.744 1.00 96.56 204 GLU A C 1
ATOM 1663 O O . GLU A 1 204 ? -25.179 -9.158 58.694 1.00 96.56 204 GLU A O 1
ATOM 1668 N N . LYS A 1 205 ? -25.137 -10.013 60.763 1.00 97.62 205 LYS A N 1
ATOM 1669 C CA . LYS A 1 205 ? -23.711 -10.355 60.734 1.00 97.62 205 LYS A CA 1
ATOM 1670 C C . LYS A 1 205 ? -23.356 -11.311 59.589 1.00 97.62 205 LYS A C 1
ATOM 1672 O O . LYS A 1 205 ? -22.367 -11.092 58.893 1.00 97.62 205 LYS A O 1
ATOM 1677 N N . LYS A 1 206 ? -24.156 -12.362 59.362 1.00 96.69 206 LYS A N 1
ATOM 1678 C CA . LYS A 1 206 ? -23.941 -13.300 58.240 1.00 96.69 206 LYS A CA 1
ATOM 1679 C C . LYS A 1 206 ? -24.099 -12.624 56.884 1.00 96.69 206 LYS A C 1
ATOM 1681 O O . LYS A 1 206 ? -23.369 -12.961 55.952 1.00 96.69 206 LYS A O 1
ATOM 1686 N N . PHE A 1 207 ? -25.048 -11.700 56.769 1.00 95.75 207 PHE A N 1
ATOM 1687 C CA . PHE A 1 207 ? -25.266 -10.936 55.551 1.00 95.75 207 PHE A CA 1
ATOM 1688 C C . PHE A 1 207 ? -24.077 -10.018 55.252 1.00 95.75 207 PHE A C 1
ATOM 1690 O O . PHE A 1 207 ? -23.559 -10.046 54.136 1.00 95.75 207 PHE A O 1
ATOM 1697 N N . ASP A 1 208 ? -23.583 -9.284 56.250 1.00 95.69 208 ASP A N 1
ATOM 1698 C CA . ASP A 1 208 ? -22.409 -8.418 56.105 1.00 95.69 208 ASP A CA 1
ATOM 1699 C C . ASP A 1 208 ? -21.146 -9.211 55.754 1.00 95.69 208 ASP A C 1
ATOM 1701 O O . ASP A 1 208 ? -20.361 -8.802 54.896 1.00 95.69 208 ASP A O 1
ATOM 1705 N N . GLU A 1 209 ? -20.963 -10.386 56.357 1.00 96.62 209 GLU A N 1
ATOM 1706 C CA . GLU A 1 209 ? -19.823 -11.256 56.068 1.00 96.62 209 GLU A CA 1
ATOM 1707 C C . GLU A 1 209 ? -19.890 -11.851 54.653 1.00 96.62 209 GLU A C 1
ATOM 1709 O O . GLU A 1 209 ? -18.880 -11.891 53.944 1.00 96.62 209 GLU A O 1
ATOM 1714 N N . GLN A 1 210 ? -21.083 -12.235 54.180 1.00 94.62 210 GLN A N 1
ATOM 1715 C CA . GLN A 1 210 ? -21.272 -12.613 52.777 1.00 94.62 210 GLN A CA 1
ATOM 1716 C C . GLN A 1 210 ? -21.012 -11.444 51.831 1.00 94.62 210 GLN A C 1
ATOM 1718 O O . GLN A 1 210 ? -20.312 -11.623 50.833 1.00 94.62 210 GLN A O 1
ATOM 1723 N N . LYS A 1 211 ? -21.549 -10.260 52.134 1.00 95.62 211 LYS A N 1
ATOM 1724 C CA . LYS A 1 211 ? -21.362 -9.058 51.320 1.00 95.62 211 LYS A CA 1
ATOM 1725 C C . LYS A 1 211 ? -19.878 -8.731 51.167 1.00 95.62 211 LYS A C 1
ATOM 1727 O O . LYS A 1 211 ? -19.411 -8.578 50.042 1.00 95.62 211 LYS A O 1
ATOM 1732 N N . LYS A 1 212 ? -19.129 -8.739 52.271 1.00 96.31 212 LYS A N 1
ATOM 1733 C CA . LYS A 1 212 ? -17.681 -8.514 52.263 1.00 96.31 212 LYS A CA 1
ATOM 1734 C C . LYS A 1 212 ? -16.938 -9.554 51.413 1.00 96.31 212 LYS A C 1
ATOM 1736 O O . LYS A 1 212 ? -16.093 -9.193 50.603 1.00 96.31 212 LYS A O 1
ATOM 1741 N N . ASN A 1 213 ? -17.293 -10.836 51.527 1.00 96.25 213 ASN A N 1
ATOM 1742 C CA . ASN A 1 213 ? -16.703 -11.904 50.708 1.00 96.25 213 ASN A CA 1
ATOM 1743 C C . ASN A 1 213 ? -16.988 -11.709 49.203 1.00 96.25 213 ASN A C 1
ATOM 1745 O O . ASN A 1 213 ? -16.122 -11.947 48.360 1.00 96.25 213 ASN A O 1
ATOM 1749 N N . PHE A 1 214 ? -18.191 -11.254 48.840 1.00 94.81 214 PHE A N 1
ATOM 1750 C CA . PHE A 1 214 ? -18.507 -10.923 47.448 1.00 94.81 214 PHE A CA 1
ATOM 1751 C C . PHE A 1 214 ? -17.719 -9.711 46.942 1.00 94.81 214 PHE A C 1
ATOM 1753 O O . PHE A 1 214 ? -17.221 -9.758 45.818 1.00 94.81 214 PHE A O 1
ATOM 1760 N N . GLU A 1 215 ? -17.568 -8.667 47.756 1.00 94.94 215 GLU A N 1
ATOM 1761 C CA . GLU A 1 215 ? -16.761 -7.488 47.418 1.00 94.94 215 GLU A CA 1
ATOM 1762 C C . GLU A 1 215 ? -15.287 -7.869 47.181 1.00 94.94 215 GLU A C 1
ATOM 1764 O O . GLU A 1 215 ? -14.736 -7.537 46.132 1.00 94.94 215 GLU A O 1
ATOM 1769 N N . GLU A 1 216 ? -14.686 -8.673 48.065 1.00 95.31 216 GLU A N 1
ATOM 1770 C CA . GLU A 1 216 ? -13.307 -9.170 47.912 1.00 95.31 216 GLU A CA 1
ATOM 1771 C C . GLU A 1 216 ? -13.127 -10.021 46.636 1.00 95.31 216 GLU A C 1
ATOM 1773 O O . GLU A 1 216 ? -12.134 -9.888 45.913 1.00 95.31 216 GLU A O 1
ATOM 1778 N N . LYS A 1 217 ? -14.105 -10.877 46.301 1.00 95.62 217 LYS A N 1
ATOM 1779 C CA . LYS A 1 217 ? -14.081 -11.669 45.056 1.00 95.62 217 LYS A CA 1
ATOM 1780 C C . LYS A 1 217 ? -14.194 -10.803 43.805 1.00 95.62 217 LYS A C 1
ATOM 1782 O O . LYS A 1 217 ? -13.521 -11.089 42.813 1.00 95.62 217 LYS A O 1
ATOM 1787 N N . LEU A 1 218 ? -15.040 -9.774 43.831 1.00 92.62 218 LEU A N 1
ATOM 1788 C CA . LEU A 1 218 ? -15.192 -8.842 42.713 1.00 92.62 218 LEU A CA 1
ATOM 1789 C C . LEU A 1 218 ? -13.916 -8.031 42.483 1.00 92.62 218 LEU A C 1
ATOM 1791 O O . LEU A 1 218 ? -13.522 -7.842 41.334 1.00 92.62 218 LEU A O 1
ATOM 1795 N N . GLU A 1 219 ? -13.239 -7.607 43.548 1.00 93.81 219 GLU A N 1
ATOM 1796 C CA . GLU A 1 219 ? -11.969 -6.887 43.443 1.00 93.81 219 GLU A CA 1
ATOM 1797 C C . GLU A 1 219 ? -10.866 -7.768 42.833 1.00 93.81 219 GLU A C 1
ATOM 1799 O O . GLU A 1 219 ? -10.179 -7.351 41.895 1.00 93.81 219 GLU A O 1
ATOM 1804 N N . MET A 1 220 ? -10.768 -9.033 43.258 1.00 93.38 220 MET A N 1
ATOM 1805 C CA . MET A 1 220 ? -9.843 -10.009 42.667 1.00 93.38 220 MET A CA 1
ATOM 1806 C C . MET A 1 220 ? -10.134 -10.266 41.173 1.00 93.38 220 MET A C 1
ATOM 1808 O O . MET A 1 220 ? -9.218 -10.296 40.343 1.00 93.38 220 MET A O 1
ATOM 1812 N N . LEU A 1 221 ? -11.411 -10.421 40.805 1.00 90.31 221 LEU A N 1
ATOM 1813 C CA . LEU A 1 221 ? -11.838 -10.584 39.410 1.00 90.31 221 LEU A CA 1
ATOM 1814 C C . LEU A 1 221 ? -11.530 -9.339 38.568 1.00 90.31 221 LEU A C 1
ATOM 1816 O O . LEU A 1 221 ? -11.027 -9.452 37.454 1.00 90.31 221 LEU A O 1
ATOM 1820 N N . SER A 1 222 ? -11.765 -8.143 39.106 1.00 88.00 222 SER A N 1
ATOM 1821 C CA . SER A 1 222 ? -11.433 -6.883 38.434 1.00 88.00 222 SER A CA 1
ATOM 1822 C C . SER A 1 222 ? -9.928 -6.757 38.154 1.00 88.00 222 SER A C 1
ATOM 1824 O O . SER A 1 222 ? -9.521 -6.384 37.046 1.00 88.00 222 SER A O 1
ATOM 1826 N N . GLY A 1 223 ? -9.087 -7.149 39.118 1.00 88.00 223 GLY A N 1
ATOM 1827 C CA . GLY A 1 223 ? -7.632 -7.182 38.954 1.00 88.00 223 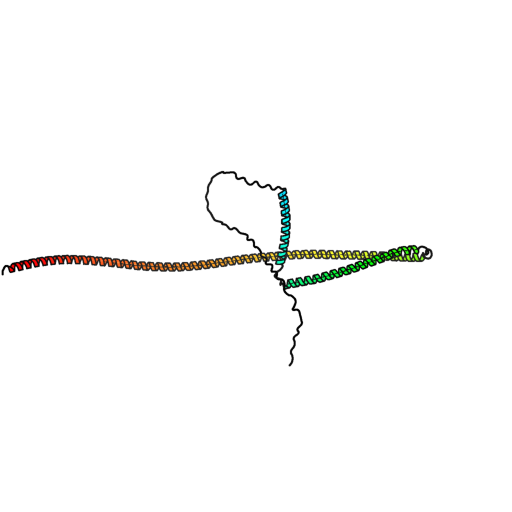GLY A CA 1
ATOM 1828 C C . GLY A 1 223 ? -7.174 -8.149 37.854 1.00 88.00 223 GLY A C 1
ATOM 1829 O O . GLY A 1 223 ? -6.383 -7.771 36.987 1.00 88.00 223 GLY A O 1
ATOM 1830 N N . THR A 1 224 ? -7.715 -9.371 37.831 1.00 88.06 224 THR A N 1
ATOM 1831 C CA . THR A 1 224 ? -7.367 -10.389 36.817 1.00 88.06 224 THR A CA 1
ATOM 1832 C C . THR A 1 224 ? -7.851 -10.023 35.411 1.00 88.06 224 THR A C 1
ATOM 1834 O O . THR A 1 224 ? -7.119 -10.216 34.435 1.00 88.06 224 THR A O 1
ATOM 1837 N N . ILE A 1 225 ? -9.040 -9.423 35.285 1.00 84.06 225 ILE A N 1
ATOM 1838 C CA . ILE A 1 225 ? -9.547 -8.894 34.010 1.00 84.06 225 ILE A CA 1
ATOM 1839 C C . ILE A 1 225 ? -8.652 -7.757 33.503 1.00 84.06 225 ILE A C 1
ATOM 1841 O O . ILE A 1 225 ? -8.337 -7.713 32.314 1.00 84.06 225 ILE A O 1
ATOM 1845 N N . SER A 1 226 ? -8.210 -6.856 34.384 1.00 83.75 226 SER A N 1
ATOM 1846 C CA . SER A 1 226 ? -7.332 -5.743 33.997 1.00 83.75 226 SER A CA 1
ATOM 1847 C C . SER A 1 226 ? -5.970 -6.234 33.497 1.00 83.75 226 SER A C 1
ATOM 1849 O O . SER A 1 226 ? -5.505 -5.780 32.453 1.00 83.75 226 SER A O 1
ATOM 1851 N N . GLN A 1 227 ? -5.366 -7.218 34.171 1.00 82.62 227 GLN A N 1
ATOM 1852 C CA . GLN A 1 227 ? -4.126 -7.853 33.705 1.00 82.62 227 GLN A CA 1
ATOM 1853 C C . GLN A 1 227 ? -4.305 -8.553 32.352 1.00 82.62 227 GLN A C 1
ATOM 1855 O O . GLN A 1 227 ? -3.482 -8.382 31.453 1.00 82.62 227 GLN A O 1
ATOM 1860 N N . SER A 1 228 ? -5.407 -9.286 32.176 1.00 83.38 228 SER A N 1
ATOM 1861 C CA . SER A 1 228 ? -5.708 -9.978 30.915 1.00 83.38 228 SER A CA 1
ATOM 1862 C C . SER A 1 228 ? -5.907 -8.999 29.754 1.00 83.38 228 SER A C 1
ATOM 1864 O O . SER A 1 228 ? -5.443 -9.255 28.646 1.00 83.38 228 SER A O 1
ATOM 1866 N N . LYS A 1 229 ? -6.543 -7.844 30.002 1.00 82.69 229 LYS A N 1
ATOM 1867 C CA . LYS A 1 229 ? -6.667 -6.774 29.002 1.00 82.69 229 LYS A CA 1
ATOM 1868 C C . LYS A 1 229 ? -5.300 -6.254 28.565 1.00 82.69 229 LYS A C 1
ATOM 1870 O O . LYS A 1 229 ? -5.082 -6.132 27.367 1.00 82.69 229 LYS A O 1
ATOM 1875 N N . HIS A 1 230 ? -4.390 -5.973 29.500 1.00 80.06 230 HIS A N 1
ATOM 1876 C CA . HIS A 1 230 ? -3.045 -5.496 29.159 1.00 80.06 230 HIS A CA 1
ATOM 1877 C C . HIS A 1 230 ? -2.281 -6.489 28.271 1.00 80.06 230 HIS A C 1
ATOM 1879 O O . HIS A 1 230 ? -1.747 -6.079 27.247 1.00 80.06 230 HIS A O 1
ATOM 1885 N N . LEU A 1 231 ? -2.326 -7.787 28.590 1.00 83.88 231 LEU A N 1
ATOM 1886 C CA . LEU A 1 231 ? -1.683 -8.827 27.774 1.00 83.88 231 LEU A CA 1
ATOM 1887 C C . LEU A 1 231 ? -2.230 -8.880 26.338 1.00 83.88 231 LEU A C 1
ATOM 1889 O O . LEU A 1 231 ? -1.457 -8.995 25.391 1.00 83.88 231 LEU A O 1
ATOM 1893 N N . LEU A 1 232 ? -3.549 -8.747 26.165 1.00 84.31 232 LEU A N 1
ATOM 1894 C CA . LEU A 1 232 ? -4.174 -8.717 24.836 1.00 84.31 232 LEU A CA 1
ATOM 1895 C C . LEU A 1 232 ? -3.774 -7.475 24.026 1.00 84.31 232 LEU A C 1
ATOM 1897 O O . LEU A 1 232 ? -3.584 -7.573 22.814 1.00 84.31 232 LEU A O 1
ATOM 1901 N N . TRP A 1 233 ? -3.635 -6.314 24.674 1.00 85.25 233 TRP A N 1
ATOM 1902 C CA . TRP A 1 233 ? -3.169 -5.091 24.011 1.00 85.25 233 TRP A CA 1
ATOM 1903 C C . TRP A 1 233 ? -1.707 -5.196 23.577 1.00 85.25 233 TRP A C 1
ATOM 1905 O O . TRP A 1 233 ? -1.386 -4.802 22.456 1.00 85.25 233 TRP A O 1
ATOM 1915 N N . ASP A 1 234 ? -0.846 -5.768 24.419 1.00 85.31 234 ASP A N 1
ATOM 1916 C CA . ASP A 1 234 ? 0.562 -5.994 24.085 1.00 85.31 234 ASP A CA 1
ATOM 1917 C C . ASP A 1 234 ? 0.701 -6.971 22.909 1.00 85.31 234 ASP A C 1
ATOM 1919 O O . ASP A 1 234 ? 1.469 -6.724 21.975 1.00 85.31 234 ASP A O 1
ATOM 1923 N N . GLU A 1 235 ? -0.094 -8.045 22.891 1.00 86.38 235 GLU A N 1
ATOM 1924 C CA . GLU A 1 235 ? -0.107 -9.001 21.783 1.00 86.38 235 GLU A CA 1
ATOM 1925 C C . GLU A 1 235 ? -0.608 -8.353 20.480 1.00 86.38 235 GLU A C 1
ATOM 1927 O O . GLU A 1 235 ? 0.034 -8.479 19.435 1.00 86.38 235 GLU A O 1
ATOM 1932 N N . ALA A 1 236 ? -1.703 -7.587 20.531 1.00 87.56 236 ALA A N 1
ATOM 1933 C CA . ALA A 1 236 ? -2.219 -6.853 19.374 1.00 87.56 236 ALA A CA 1
ATOM 1934 C C . ALA A 1 236 ? -1.212 -5.817 18.837 1.00 87.56 236 ALA A C 1
ATOM 1936 O O . ALA A 1 236 ? -1.050 -5.677 17.618 1.00 87.56 236 ALA A O 1
ATOM 1937 N N . ALA A 1 237 ? -0.496 -5.120 19.724 1.00 88.56 237 ALA A N 1
ATOM 1938 C CA . ALA A 1 237 ? 0.564 -4.191 19.346 1.00 88.56 237 ALA A CA 1
ATOM 1939 C C . ALA A 1 237 ? 1.736 -4.917 18.664 1.00 88.56 237 ALA A C 1
ATOM 1941 O O . ALA A 1 237 ? 2.214 -4.460 17.622 1.00 88.56 237 ALA A O 1
ATOM 1942 N N . MET A 1 238 ? 2.151 -6.080 19.184 1.00 91.38 238 MET A N 1
ATOM 1943 C CA . MET A 1 238 ? 3.185 -6.905 18.551 1.00 91.38 238 MET A CA 1
ATOM 1944 C C . MET A 1 238 ? 2.768 -7.397 17.164 1.00 91.38 238 MET A C 1
ATOM 1946 O O . MET A 1 238 ? 3.552 -7.278 16.223 1.00 91.38 238 MET A O 1
ATOM 1950 N N . TRP A 1 239 ? 1.537 -7.892 17.000 1.00 91.06 239 TRP A N 1
ATOM 1951 C CA . TRP A 1 239 ? 1.027 -8.314 15.691 1.00 91.06 239 TRP A CA 1
ATOM 1952 C C . TRP A 1 239 ? 0.975 -7.158 14.691 1.00 91.06 239 TRP A C 1
ATOM 1954 O O . TRP A 1 239 ? 1.345 -7.330 13.529 1.00 91.06 239 TRP A O 1
ATOM 1964 N N . THR A 1 240 ? 0.585 -5.964 15.140 1.00 91.12 240 THR A N 1
ATOM 1965 C CA . THR A 1 240 ? 0.552 -4.763 14.293 1.00 91.12 240 THR A CA 1
ATOM 1966 C C . THR A 1 240 ? 1.958 -4.360 13.840 1.00 91.12 240 THR A C 1
ATOM 1968 O O . THR A 1 240 ? 2.173 -4.090 12.657 1.00 91.12 240 THR A O 1
ATOM 1971 N N . LEU A 1 241 ? 2.941 -4.378 14.747 1.00 91.75 241 LEU A N 1
ATOM 1972 C CA . LEU A 1 241 ? 4.345 -4.111 14.417 1.00 91.75 241 LEU A CA 1
ATOM 1973 C C . LEU A 1 241 ? 4.925 -5.169 13.469 1.00 91.75 241 LEU A C 1
ATOM 1975 O O . LEU A 1 241 ? 5.604 -4.819 12.503 1.00 91.75 241 LEU A O 1
ATOM 1979 N N . ALA A 1 242 ? 4.630 -6.449 13.701 1.00 91.31 242 ALA A N 1
ATOM 1980 C CA . ALA A 1 242 ? 5.053 -7.536 12.823 1.00 91.31 242 ALA A CA 1
ATOM 1981 C C . ALA A 1 242 ? 4.466 -7.378 11.413 1.00 91.31 242 ALA A C 1
ATOM 1983 O O . ALA A 1 242 ? 5.195 -7.492 10.427 1.00 91.31 242 ALA A O 1
ATOM 1984 N N . MET A 1 243 ? 3.177 -7.041 11.306 1.00 93.19 243 MET A N 1
ATOM 1985 C CA . MET A 1 243 ? 2.521 -6.795 10.021 1.00 93.19 243 MET A CA 1
ATOM 1986 C C . MET A 1 243 ? 3.142 -5.596 9.289 1.00 93.19 243 MET A C 1
ATOM 1988 O O . MET A 1 243 ? 3.426 -5.687 8.096 1.00 93.19 243 MET A O 1
ATOM 1992 N N . LEU A 1 244 ? 3.428 -4.495 9.994 1.00 91.88 244 LEU A N 1
ATOM 1993 C CA . LEU A 1 244 ? 4.117 -3.330 9.424 1.00 91.88 244 LEU A CA 1
ATOM 1994 C C . LEU A 1 244 ? 5.503 -3.686 8.872 1.00 91.88 244 LEU A C 1
ATOM 1996 O O . LEU A 1 244 ? 5.853 -3.259 7.769 1.00 91.88 244 LEU A O 1
ATOM 2000 N N . LEU A 1 245 ? 6.275 -4.495 9.601 1.00 93.50 245 LEU A N 1
ATOM 2001 C CA . LEU A 1 245 ? 7.580 -4.967 9.140 1.00 93.50 245 LEU A CA 1
ATOM 2002 C C . LEU A 1 245 ? 7.451 -5.841 7.888 1.00 93.50 245 LEU A C 1
ATOM 2004 O O . LEU A 1 245 ? 8.186 -5.624 6.927 1.00 93.50 245 LEU A O 1
ATOM 2008 N N . VAL A 1 246 ? 6.500 -6.778 7.854 1.00 91.25 246 VAL A N 1
ATOM 2009 C CA . VAL A 1 246 ? 6.240 -7.604 6.662 1.00 91.25 246 VAL A CA 1
ATOM 2010 C C . VAL A 1 246 ? 5.877 -6.723 5.465 1.00 91.25 246 VAL A C 1
ATOM 2012 O O . VAL A 1 246 ? 6.463 -6.879 4.394 1.00 91.25 246 VAL A O 1
ATOM 2015 N N . CYS A 1 247 ? 4.990 -5.741 5.642 1.00 89.94 247 CYS A N 1
ATOM 2016 C CA . CYS A 1 247 ? 4.639 -4.791 4.588 1.00 89.94 247 CYS A CA 1
ATOM 2017 C C . CYS A 1 247 ? 5.874 -4.049 4.051 1.00 89.94 247 CYS A C 1
ATOM 2019 O O . CYS A 1 247 ? 6.094 -4.048 2.839 1.00 89.94 247 CYS A O 1
ATOM 2021 N N . GLN A 1 248 ? 6.731 -3.507 4.923 1.00 89.56 248 GLN A N 1
ATOM 2022 C CA . GLN A 1 248 ? 7.972 -2.838 4.507 1.00 89.56 248 GLN A CA 1
ATOM 2023 C C . GLN A 1 248 ? 8.924 -3.767 3.745 1.00 89.56 248 GLN A C 1
ATOM 2025 O O . GLN A 1 248 ? 9.503 -3.367 2.734 1.00 89.56 248 GLN A O 1
ATOM 2030 N N . TRP A 1 249 ? 9.081 -5.011 4.199 1.00 91.81 249 TRP A N 1
ATOM 2031 C CA . TRP A 1 249 ? 9.909 -6.003 3.513 1.00 91.81 249 TRP A CA 1
ATOM 2032 C C . TRP A 1 249 ? 9.360 -6.348 2.127 1.00 91.81 249 TRP A C 1
ATOM 2034 O O . TRP A 1 249 ? 10.118 -6.375 1.161 1.00 91.81 249 TRP A O 1
ATOM 2044 N N . THR A 1 250 ? 8.046 -6.548 1.997 1.00 89.06 250 THR A N 1
ATOM 2045 C CA . THR A 1 250 ? 7.420 -6.833 0.693 1.00 89.06 250 THR A CA 1
ATOM 2046 C C . THR A 1 250 ? 7.484 -5.650 -0.268 1.00 89.06 250 THR A C 1
ATOM 2048 O O . THR A 1 250 ? 7.547 -5.854 -1.478 1.00 89.06 250 THR A O 1
ATOM 2051 N N . GLN A 1 251 ? 7.464 -4.415 0.241 1.00 89.38 251 GLN A N 1
ATOM 2052 C CA . GLN A 1 251 ? 7.650 -3.223 -0.579 1.00 89.38 251 GLN A CA 1
ATOM 2053 C C . GLN A 1 251 ? 9.086 -3.152 -1.108 1.00 89.38 251 GLN A C 1
ATOM 2055 O O . GLN A 1 251 ? 9.280 -3.042 -2.314 1.00 89.38 251 GLN A O 1
ATOM 2060 N N . LYS A 1 252 ? 10.086 -3.314 -0.233 1.00 89.50 252 LYS A N 1
ATOM 2061 C CA . LYS A 1 252 ? 11.498 -3.336 -0.646 1.00 89.50 252 LYS A CA 1
ATOM 2062 C C . LYS A 1 252 ? 11.811 -4.468 -1.623 1.00 89.50 252 LYS A C 1
ATOM 2064 O O . LYS A 1 252 ? 12.614 -4.277 -2.528 1.00 89.50 252 LYS A O 1
ATOM 2069 N N . ALA A 1 253 ? 11.184 -5.633 -1.457 1.00 88.12 253 ALA A N 1
ATOM 2070 C CA . ALA A 1 253 ? 11.326 -6.742 -2.399 1.00 88.12 253 ALA A CA 1
ATOM 2071 C C . ALA A 1 253 ? 10.786 -6.374 -3.792 1.00 88.12 253 ALA A C 1
ATOM 2073 O O . ALA A 1 253 ? 11.471 -6.598 -4.782 1.00 88.12 253 ALA A O 1
ATOM 2074 N N . ARG A 1 254 ? 9.614 -5.724 -3.863 1.00 88.62 254 ARG A N 1
ATOM 2075 C CA . ARG A 1 254 ? 9.045 -5.231 -5.129 1.00 88.62 254 ARG A CA 1
ATOM 2076 C C . ARG A 1 254 ? 9.932 -4.184 -5.802 1.00 88.62 254 ARG A C 1
ATOM 2078 O O . ARG A 1 254 ? 10.200 -4.294 -6.991 1.00 88.62 254 ARG A O 1
ATOM 2085 N N . GLU A 1 255 ? 10.444 -3.219 -5.040 1.00 90.94 255 GLU A N 1
ATOM 2086 C CA . GLU A 1 255 ? 11.380 -2.208 -5.556 1.00 90.94 255 GLU A CA 1
ATOM 2087 C C . GLU A 1 255 ? 12.676 -2.847 -6.094 1.00 90.94 255 GLU A C 1
ATOM 2089 O O . GLU A 1 255 ? 13.213 -2.413 -7.115 1.00 90.94 255 GLU A O 1
ATOM 2094 N N . ALA A 1 256 ? 13.169 -3.905 -5.440 1.00 91.75 256 ALA A N 1
ATOM 2095 C CA . ALA A 1 256 ? 14.331 -4.658 -5.903 1.00 91.75 256 ALA A CA 1
ATOM 2096 C C . ALA A 1 256 ? 14.053 -5.433 -7.203 1.00 91.75 256 ALA A C 1
ATOM 2098 O O . ALA A 1 256 ? 14.905 -5.435 -8.094 1.00 91.75 256 ALA A O 1
ATOM 2099 N N . ASP A 1 257 ? 12.874 -6.045 -7.338 1.00 92.00 257 ASP A N 1
ATOM 2100 C CA . ASP A 1 257 ? 12.455 -6.745 -8.559 1.00 92.00 257 ASP A CA 1
ATOM 2101 C C . ASP A 1 257 ? 12.304 -5.772 -9.742 1.00 92.00 257 ASP A C 1
ATOM 2103 O O . ASP A 1 257 ? 12.783 -6.050 -10.848 1.00 92.00 257 ASP A O 1
ATOM 2107 N N . ASP A 1 258 ? 11.721 -4.592 -9.504 1.00 92.81 258 ASP A N 1
ATOM 2108 C CA . ASP A 1 258 ? 11.599 -3.532 -10.508 1.00 92.81 258 ASP A CA 1
ATOM 2109 C C . ASP A 1 258 ? 12.984 -3.054 -10.968 1.00 92.81 258 ASP A C 1
ATOM 2111 O O . ASP A 1 258 ? 13.267 -3.020 -12.172 1.00 92.81 258 ASP A O 1
ATOM 2115 N N . LEU A 1 259 ? 13.897 -2.780 -10.029 1.00 92.38 259 LEU A N 1
ATOM 2116 C CA . LEU A 1 259 ? 15.288 -2.440 -10.342 1.00 92.38 259 LEU A CA 1
ATOM 2117 C C . LEU A 1 259 ? 15.984 -3.560 -11.123 1.00 92.38 259 LEU A C 1
ATOM 2119 O O . LEU A 1 259 ? 16.646 -3.291 -12.125 1.00 92.38 259 LEU A O 1
ATOM 2123 N N . GLN A 1 260 ? 15.797 -4.822 -10.742 1.00 94.75 260 GLN A N 1
ATOM 2124 C CA . GLN A 1 260 ? 16.376 -5.949 -11.469 1.00 94.75 260 GLN A CA 1
ATOM 2125 C C . GLN A 1 260 ? 15.844 -6.038 -12.908 1.00 94.75 260 GLN A C 1
ATOM 2127 O O . GLN A 1 260 ? 16.607 -6.335 -13.832 1.00 94.75 260 GLN A O 1
ATOM 2132 N N . SER A 1 261 ? 14.555 -5.763 -13.121 1.00 96.00 261 SER A N 1
ATOM 2133 C CA . SER A 1 261 ? 13.954 -5.749 -14.458 1.00 96.00 261 SER A CA 1
ATOM 2134 C C . SER A 1 261 ? 14.547 -4.639 -15.335 1.00 96.00 261 SER A C 1
ATOM 2136 O O . SER A 1 261 ? 14.898 -4.887 -16.493 1.00 96.00 261 SER A O 1
ATOM 2138 N N . THR A 1 262 ? 14.746 -3.443 -14.770 1.00 94.56 262 THR A N 1
ATOM 2139 C CA . THR A 1 262 ? 15.327 -2.304 -15.495 1.00 94.56 262 THR A CA 1
ATOM 2140 C C . THR A 1 262 ? 16.790 -2.551 -15.850 1.00 94.56 262 THR A C 1
ATOM 2142 O O . THR A 1 262 ? 17.185 -2.284 -16.985 1.00 94.56 262 THR A O 1
ATOM 2145 N N . VAL A 1 263 ? 17.577 -3.142 -14.943 1.00 93.75 263 VAL A N 1
ATOM 2146 C CA . VAL A 1 263 ? 18.965 -3.547 -15.218 1.00 93.75 263 VAL A CA 1
ATOM 2147 C C . VAL A 1 263 ? 19.015 -4.554 -16.365 1.00 93.75 263 VAL A C 1
ATOM 2149 O O . VAL A 1 263 ? 19.728 -4.315 -17.336 1.00 93.75 263 VAL A O 1
ATOM 2152 N N . LYS A 1 264 ? 18.191 -5.611 -16.336 1.00 95.56 264 LYS A N 1
ATOM 2153 C CA . LYS A 1 264 ? 18.117 -6.591 -17.438 1.00 95.56 264 LYS A CA 1
ATOM 2154 C C . LYS A 1 264 ? 17.741 -5.942 -18.772 1.00 95.56 264 LYS A C 1
ATOM 2156 O O . LYS A 1 264 ? 18.279 -6.305 -19.817 1.00 95.56 264 LYS A O 1
ATOM 2161 N N . GLN A 1 265 ? 16.831 -4.967 -18.757 1.00 96.19 265 GLN A N 1
ATOM 2162 C CA . GLN A 1 265 ? 16.457 -4.230 -19.963 1.00 96.19 265 GLN A CA 1
ATOM 2163 C C . GLN A 1 265 ? 17.619 -3.375 -20.494 1.00 96.19 265 GLN A C 1
ATOM 2165 O O . GLN A 1 265 ? 17.828 -3.309 -21.708 1.00 96.19 265 GLN A O 1
ATOM 2170 N N . MET A 1 266 ? 18.375 -2.717 -19.611 1.00 95.44 266 MET A N 1
ATOM 2171 C CA . MET A 1 266 ? 19.558 -1.942 -19.995 1.00 95.44 266 MET A CA 1
ATOM 2172 C C . MET A 1 266 ? 20.678 -2.841 -20.527 1.00 95.44 266 MET A C 1
ATOM 2174 O O . MET A 1 266 ? 21.266 -2.514 -21.555 1.00 95.44 266 MET A O 1
ATOM 2178 N N . GLU A 1 267 ? 20.924 -3.992 -19.902 1.00 96.25 267 GLU A N 1
ATOM 2179 C CA . GLU A 1 267 ? 21.883 -4.997 -20.379 1.00 96.25 267 GLU A CA 1
ATOM 2180 C C . GLU A 1 267 ? 21.527 -5.483 -21.790 1.00 96.25 267 GLU A C 1
ATOM 2182 O O . GLU A 1 267 ? 22.377 -5.475 -22.679 1.00 96.25 267 GLU A O 1
ATOM 2187 N N . ALA A 1 268 ? 20.254 -5.813 -22.039 1.00 97.19 268 ALA A N 1
ATOM 2188 C CA . ALA A 1 268 ? 19.790 -6.215 -23.367 1.00 97.19 268 ALA A CA 1
ATOM 2189 C C . ALA A 1 268 ? 19.986 -5.108 -24.421 1.00 97.19 268 ALA A C 1
ATOM 2191 O O . ALA A 1 268 ? 20.396 -5.386 -25.550 1.00 97.19 268 ALA A O 1
ATOM 2192 N N . LYS A 1 269 ? 19.740 -3.840 -24.057 1.00 97.06 269 LYS A N 1
ATOM 2193 C CA . LYS A 1 269 ? 20.004 -2.691 -24.940 1.00 97.06 269 LYS A CA 1
ATOM 2194 C C . LYS A 1 269 ? 21.495 -2.536 -25.242 1.00 97.06 269 LYS A C 1
ATOM 2196 O O . LYS A 1 269 ? 21.841 -2.319 -26.399 1.00 97.06 269 LYS A O 1
ATOM 2201 N N . LEU A 1 270 ? 22.367 -2.674 -24.242 1.00 96.81 270 LEU A N 1
ATOM 2202 C CA . LEU A 1 270 ? 23.819 -2.583 -24.428 1.00 96.81 270 LEU A CA 1
ATOM 2203 C C . LEU A 1 270 ? 24.352 -3.693 -25.340 1.00 96.81 270 LEU A C 1
ATOM 2205 O O . LEU A 1 270 ? 25.181 -3.409 -26.202 1.00 96.81 270 LEU A O 1
ATOM 2209 N N . ILE A 1 271 ? 23.847 -4.922 -25.199 1.00 97.19 271 ILE A N 1
ATOM 2210 C CA . ILE A 1 271 ? 24.198 -6.040 -26.088 1.00 97.19 271 ILE A CA 1
ATOM 2211 C C . ILE A 1 271 ? 23.772 -5.728 -27.529 1.00 97.19 271 ILE A C 1
ATOM 2213 O O . ILE A 1 271 ? 24.600 -5.792 -28.434 1.00 97.19 271 ILE A O 1
ATOM 2217 N N . SER A 1 272 ? 22.525 -5.297 -27.739 1.00 96.81 272 SER A N 1
ATOM 2218 C CA . SER A 1 272 ? 22.019 -4.918 -29.069 1.00 96.81 272 SER A CA 1
ATOM 2219 C C . SER A 1 272 ? 22.842 -3.791 -29.713 1.00 96.81 272 SER A C 1
ATOM 2221 O O . SER A 1 272 ? 23.225 -3.878 -30.881 1.00 96.81 272 SER A O 1
ATOM 2223 N N . MET A 1 273 ? 23.194 -2.758 -28.938 1.00 96.44 273 MET A N 1
ATOM 2224 C CA . MET A 1 273 ? 24.053 -1.665 -29.407 1.00 96.44 273 MET A CA 1
ATOM 2225 C C . MET A 1 273 ? 25.472 -2.141 -29.746 1.00 96.44 273 MET A C 1
ATOM 2227 O O . MET A 1 273 ? 26.072 -1.650 -30.702 1.00 96.44 273 MET A O 1
ATOM 2231 N N . ALA A 1 274 ? 26.025 -3.092 -28.988 1.00 95.31 274 ALA A N 1
ATOM 2232 C CA . ALA A 1 274 ? 27.329 -3.677 -29.284 1.00 95.31 274 ALA A CA 1
ATOM 2233 C C . ALA A 1 274 ? 27.303 -4.483 -30.594 1.00 95.31 274 ALA A C 1
ATOM 2235 O O . ALA A 1 274 ? 28.199 -4.331 -31.423 1.00 95.31 274 ALA A O 1
ATOM 2236 N N . GLU A 1 275 ? 26.250 -5.270 -30.826 1.00 97.38 275 GLU A N 1
ATOM 2237 C CA . GLU A 1 275 ? 26.045 -6.004 -32.081 1.00 97.38 275 GLU A CA 1
ATOM 2238 C C . GLU A 1 275 ? 25.845 -5.066 -33.282 1.00 97.38 275 GLU A C 1
ATOM 2240 O O . GLU A 1 275 ? 26.337 -5.337 -34.378 1.00 97.38 275 GLU A O 1
ATOM 2245 N N . GLU A 1 276 ? 25.126 -3.954 -33.106 1.00 97.25 276 GLU A N 1
ATOM 2246 C CA . GLU A 1 276 ? 24.984 -2.921 -34.137 1.00 97.25 276 GLU A CA 1
ATOM 2247 C C . GLU A 1 276 ? 26.324 -2.245 -34.452 1.00 97.25 276 GLU A C 1
ATOM 2249 O O . GLU A 1 276 ? 26.672 -2.076 -35.622 1.00 97.25 276 GLU A O 1
ATOM 2254 N N . ARG A 1 277 ? 27.121 -1.930 -33.426 1.00 97.19 277 ARG A N 1
ATOM 2255 C CA . ARG A 1 277 ? 28.471 -1.382 -33.595 1.00 97.19 277 ARG A CA 1
ATOM 2256 C C . ARG A 1 277 ? 29.379 -2.331 -34.380 1.00 97.19 277 ARG A C 1
ATOM 2258 O O . ARG A 1 277 ? 30.060 -1.871 -35.291 1.00 97.19 277 ARG A O 1
ATOM 2265 N N . GLU A 1 278 ? 29.387 -3.625 -34.065 1.00 97.81 278 GLU A N 1
ATOM 2266 C CA . GLU A 1 278 ? 30.183 -4.624 -34.802 1.00 97.81 278 GLU A CA 1
ATOM 2267 C C . GLU A 1 278 ? 29.738 -4.756 -36.267 1.00 97.81 278 GLU A C 1
ATOM 2269 O O . GLU A 1 278 ? 30.573 -4.828 -37.176 1.00 97.81 278 GLU A O 1
ATOM 2274 N N . ARG A 1 279 ? 28.422 -4.698 -36.524 1.00 97.94 279 ARG A N 1
ATOM 2275 C CA . ARG A 1 279 ? 27.882 -4.646 -37.892 1.00 97.94 279 ARG A CA 1
ATOM 2276 C C . ARG A 1 279 ? 28.386 -3.418 -38.650 1.00 97.94 279 ARG A C 1
ATOM 2278 O O . ARG A 1 279 ? 28.869 -3.563 -39.768 1.00 97.94 279 ARG A O 1
ATOM 2285 N N . LEU A 1 280 ? 28.325 -2.231 -38.044 1.00 97.81 280 LEU A N 1
ATOM 2286 C CA . LEU A 1 280 ? 28.807 -0.991 -38.664 1.00 97.81 280 LEU A CA 1
ATOM 2287 C C . LEU A 1 280 ? 30.318 -1.014 -38.923 1.00 97.81 280 LEU A C 1
ATOM 2289 O O . LEU A 1 280 ? 30.749 -0.591 -39.992 1.00 97.81 280 LEU A O 1
ATOM 2293 N N . ILE A 1 281 ? 31.118 -1.535 -37.988 1.00 97.94 281 ILE A N 1
ATOM 2294 C CA . ILE A 1 281 ? 32.569 -1.696 -38.175 1.00 97.94 281 ILE A CA 1
ATOM 2295 C C . ILE A 1 281 ? 32.858 -2.601 -39.376 1.00 97.94 281 ILE A C 1
ATOM 2297 O O . ILE A 1 281 ? 33.689 -2.252 -40.212 1.00 97.94 281 ILE A O 1
ATOM 2301 N N . SER A 1 282 ? 32.144 -3.722 -39.495 1.00 97.44 282 SER A N 1
ATOM 2302 C CA . SER A 1 282 ? 32.301 -4.648 -40.622 1.00 97.44 282 SER A CA 1
ATOM 2303 C C . SER A 1 282 ? 31.961 -3.984 -41.960 1.00 97.44 282 SER A C 1
ATOM 2305 O O . SER A 1 282 ? 32.700 -4.147 -42.929 1.00 97.44 282 SER A O 1
ATOM 2307 N N . THR A 1 283 ? 30.885 -3.189 -42.014 1.00 97.19 283 THR A N 1
ATOM 2308 C CA . THR A 1 283 ? 30.523 -2.418 -43.215 1.00 97.19 283 THR A CA 1
ATOM 2309 C C . THR A 1 283 ? 31.598 -1.395 -43.572 1.00 97.19 283 THR A C 1
ATOM 2311 O O . THR A 1 283 ? 32.026 -1.346 -44.718 1.00 97.19 283 THR A O 1
ATOM 2314 N N . ILE A 1 284 ? 32.100 -0.630 -42.596 1.00 96.88 284 ILE A N 1
ATOM 2315 C CA . ILE A 1 284 ? 33.160 0.364 -42.830 1.00 96.88 284 ILE A CA 1
ATOM 2316 C C . ILE A 1 284 ? 34.421 -0.307 -43.386 1.00 96.88 284 ILE A C 1
ATOM 2318 O O . ILE A 1 284 ? 35.009 0.194 -44.339 1.00 96.88 284 ILE A O 1
ATOM 2322 N N . GLN A 1 285 ? 34.823 -1.455 -42.836 1.00 97.38 285 GLN A N 1
ATOM 2323 C CA . GLN A 1 285 ? 35.982 -2.200 -43.335 1.00 97.38 285 GLN A CA 1
ATOM 2324 C C . GLN A 1 285 ? 35.780 -2.705 -44.771 1.00 97.38 285 GLN A C 1
ATOM 2326 O O . GLN A 1 285 ? 36.723 -2.684 -45.565 1.00 97.38 285 GLN A O 1
ATOM 2331 N N . ALA A 1 286 ? 34.565 -3.140 -45.120 1.00 96.50 286 ALA A N 1
ATOM 2332 C CA . ALA A 1 286 ? 34.228 -3.541 -46.484 1.00 96.50 286 ALA A CA 1
ATOM 2333 C C . ALA A 1 286 ? 34.297 -2.351 -47.457 1.00 96.50 286 ALA A C 1
ATOM 2335 O O . ALA A 1 286 ? 34.942 -2.458 -48.502 1.00 96.50 286 ALA A O 1
ATOM 2336 N N . ASP A 1 287 ? 33.725 -1.206 -47.080 1.00 96.81 287 ASP A N 1
ATOM 2337 C CA . ASP A 1 287 ? 33.756 0.027 -47.873 1.00 96.81 287 ASP A CA 1
ATOM 2338 C C . ASP A 1 287 ? 35.194 0.549 -48.055 1.00 96.81 287 ASP A C 1
ATOM 2340 O O . ASP A 1 287 ? 35.580 1.009 -49.133 1.00 96.81 287 ASP A O 1
ATOM 2344 N N . GLU A 1 288 ? 36.030 0.462 -47.014 1.00 97.44 288 GLU A N 1
ATOM 2345 C CA . GLU A 1 288 ? 37.451 0.819 -47.082 1.00 97.44 288 GLU A CA 1
ATOM 2346 C C . GLU A 1 288 ? 38.228 -0.095 -48.039 1.00 97.44 288 GLU A C 1
ATOM 2348 O O . GLU A 1 288 ? 39.050 0.394 -48.824 1.00 97.44 288 GLU A O 1
ATOM 2353 N N . ALA A 1 289 ? 37.946 -1.402 -48.024 1.00 97.00 289 ALA A N 1
ATOM 2354 C CA . ALA A 1 289 ? 38.535 -2.353 -48.960 1.00 97.00 289 ALA A CA 1
ATOM 2355 C C . ALA A 1 289 ? 38.098 -2.065 -50.407 1.00 97.00 289 ALA A C 1
ATOM 2357 O O . ALA A 1 289 ? 38.947 -1.998 -51.300 1.00 97.00 289 ALA A O 1
ATOM 2358 N N . GLU A 1 290 ? 36.808 -1.812 -50.648 1.00 96.81 290 GLU A N 1
ATOM 2359 C CA . GLU A 1 290 ? 36.303 -1.431 -51.972 1.00 96.81 290 GLU A CA 1
ATOM 2360 C C . GLU A 1 290 ? 36.978 -0.144 -52.466 1.00 96.81 290 GLU A C 1
ATOM 2362 O O . GLU A 1 290 ? 37.509 -0.095 -53.579 1.00 96.81 290 GLU A O 1
ATOM 2367 N N . LYS A 1 291 ? 37.070 0.877 -51.609 1.00 97.31 291 LYS A N 1
ATOM 2368 C CA . LYS A 1 291 ? 37.740 2.144 -51.925 1.00 97.31 291 LYS A CA 1
ATOM 2369 C C . LYS A 1 291 ? 39.206 1.955 -52.321 1.00 97.31 291 LYS A C 1
ATOM 2371 O O . LYS A 1 291 ? 39.676 2.647 -53.228 1.00 97.31 291 LYS A O 1
ATOM 2376 N N . LEU A 1 292 ? 39.933 1.041 -51.674 1.00 97.31 292 LEU A N 1
ATOM 2377 C CA . LEU A 1 292 ? 41.310 0.708 -52.053 1.00 97.31 292 LEU A CA 1
ATOM 2378 C C . LEU A 1 292 ? 41.371 0.082 -53.451 1.00 97.31 292 LEU A C 1
ATOM 2380 O O . LEU A 1 292 ? 42.149 0.552 -54.282 1.00 97.31 292 LEU A O 1
ATOM 2384 N N . THR A 1 293 ? 40.505 -0.889 -53.753 1.00 96.56 293 THR A N 1
ATOM 2385 C CA . THR A 1 293 ? 40.467 -1.515 -55.089 1.00 96.56 293 THR A CA 1
ATOM 2386 C C . THR A 1 293 ? 40.105 -0.517 -56.195 1.00 96.56 293 THR A C 1
ATOM 2388 O O . THR A 1 293 ? 40.721 -0.510 -57.264 1.00 96.56 293 THR A O 1
ATOM 2391 N N . LEU A 1 294 ? 39.162 0.394 -55.930 1.00 96.56 294 LEU A N 1
ATOM 2392 C CA . LEU A 1 294 ? 38.803 1.469 -56.855 1.00 96.56 294 LEU A CA 1
ATOM 2393 C C . LEU A 1 294 ? 39.972 2.430 -57.080 1.00 96.56 294 LEU A C 1
ATOM 2395 O O . LEU A 1 294 ? 40.217 2.843 -58.214 1.00 96.56 294 LEU A O 1
ATOM 2399 N N . LYS A 1 295 ? 40.730 2.761 -56.029 1.00 97.56 295 LYS A N 1
ATOM 2400 C CA . LYS A 1 295 ? 41.918 3.614 -56.139 1.00 97.56 295 LYS A CA 1
ATOM 2401 C C . LYS A 1 295 ? 42.996 2.971 -57.016 1.00 97.56 295 LYS A C 1
ATOM 2403 O O . LYS A 1 295 ? 43.510 3.637 -57.913 1.00 97.56 295 LYS A O 1
ATOM 2408 N N . GLU A 1 296 ? 43.299 1.692 -56.804 1.00 96.81 296 GLU A N 1
ATOM 2409 C CA . GLU A 1 296 ? 44.252 0.937 -57.633 1.00 96.81 296 GLU A CA 1
ATOM 2410 C C . GLU A 1 296 ? 43.800 0.872 -59.100 1.00 96.81 296 GLU A C 1
ATOM 2412 O O . GLU A 1 296 ? 44.600 1.077 -60.018 1.00 96.81 296 GLU A O 1
ATOM 2417 N N . SER A 1 297 ? 42.499 0.662 -59.328 1.00 96.94 297 SER A N 1
ATOM 2418 C CA . SER A 1 297 ? 41.896 0.670 -60.665 1.00 96.94 297 SER A CA 1
ATOM 2419 C C . SER A 1 297 ? 42.061 2.029 -61.359 1.00 96.94 297 SER A C 1
ATOM 2421 O O . SER A 1 297 ? 42.523 2.088 -62.503 1.00 96.94 297 SER A O 1
ATOM 2423 N N . ILE A 1 298 ? 41.776 3.135 -60.661 1.00 96.88 298 ILE A N 1
ATOM 2424 C CA . ILE A 1 298 ? 41.953 4.500 -61.184 1.00 96.88 298 ILE A CA 1
ATOM 2425 C C . ILE A 1 298 ? 43.427 4.783 -61.500 1.00 96.88 298 ILE A C 1
ATOM 2427 O O . ILE A 1 298 ? 43.735 5.314 -62.568 1.00 96.88 298 ILE A O 1
ATOM 2431 N N . GLU A 1 299 ? 44.358 4.423 -60.614 1.00 97.00 299 GLU A N 1
ATOM 2432 C CA . GLU A 1 299 ? 45.796 4.617 -60.850 1.00 97.00 299 GLU A CA 1
ATOM 2433 C C . GLU A 1 299 ? 46.290 3.822 -62.071 1.00 97.00 299 GLU A C 1
ATOM 2435 O O . GLU A 1 299 ? 47.051 4.350 -62.892 1.00 97.00 299 GLU A O 1
ATOM 2440 N N . SER A 1 300 ? 45.806 2.589 -62.244 1.00 97.00 300 SER A N 1
ATOM 2441 C CA . SER A 1 300 ? 46.078 1.762 -63.424 1.00 97.00 300 SER A CA 1
ATOM 2442 C C . SER A 1 300 ? 45.536 2.403 -64.708 1.00 97.00 300 SER A C 1
ATOM 2444 O O . SER A 1 300 ? 46.280 2.565 -65.681 1.00 97.00 300 SER A O 1
ATOM 2446 N N . GLN A 1 301 ? 44.281 2.872 -64.701 1.00 95.06 301 GLN A N 1
ATOM 2447 C CA . GLN A 1 301 ? 43.687 3.582 -65.840 1.00 95.06 301 GLN A CA 1
ATOM 2448 C C . GLN A 1 301 ? 44.453 4.864 -66.185 1.00 95.06 301 GLN A C 1
ATOM 2450 O O . GLN A 1 301 ? 44.722 5.130 -67.356 1.00 95.06 301 GLN A O 1
ATOM 2455 N N . LEU A 1 302 ? 44.874 5.644 -65.184 1.00 96.69 302 LEU A N 1
ATOM 2456 C CA . LEU A 1 302 ? 45.694 6.838 -65.397 1.00 96.69 302 LEU A CA 1
ATOM 2457 C C . LEU A 1 302 ? 47.045 6.504 -66.038 1.00 96.69 302 LEU A C 1
ATOM 2459 O O . LEU A 1 302 ? 47.534 7.269 -66.872 1.00 96.69 302 LEU A O 1
ATOM 2463 N N . LYS A 1 303 ? 47.662 5.375 -65.672 1.00 97.19 303 LYS A N 1
ATOM 2464 C CA . LYS A 1 303 ? 48.915 4.911 -66.282 1.00 97.19 303 LYS A CA 1
ATOM 2465 C C . LYS A 1 303 ? 48.718 4.528 -67.751 1.00 97.19 303 LYS A C 1
ATOM 2467 O O . LYS A 1 303 ? 49.525 4.945 -68.579 1.00 97.19 303 LYS A O 1
ATOM 2472 N N . ILE A 1 304 ? 47.641 3.805 -68.068 1.00 96.56 304 ILE A N 1
ATOM 2473 C CA . ILE A 1 304 ? 47.272 3.440 -69.445 1.00 96.56 304 ILE A CA 1
ATOM 2474 C C . ILE A 1 304 ? 46.986 4.697 -70.274 1.00 96.56 304 ILE A C 1
ATOM 2476 O O . ILE A 1 304 ? 47.567 4.865 -71.342 1.00 96.56 304 ILE A O 1
ATOM 2480 N N . ASN A 1 305 ? 46.181 5.629 -69.759 1.00 95.12 305 ASN A N 1
ATOM 2481 C CA . ASN A 1 305 ? 45.864 6.884 -70.449 1.00 95.12 305 ASN A CA 1
ATOM 2482 C C . ASN A 1 305 ? 47.119 7.720 -70.743 1.00 95.12 305 ASN A C 1
ATOM 2484 O O . ASN A 1 305 ? 47.239 8.291 -71.825 1.00 95.12 305 ASN A O 1
ATOM 2488 N N . LYS A 1 306 ? 48.086 7.763 -69.814 1.00 97.00 306 LYS A N 1
ATOM 2489 C CA . LYS A 1 306 ? 49.385 8.416 -70.051 1.00 97.00 306 LYS A CA 1
ATOM 2490 C C . LYS A 1 306 ? 50.176 7.749 -71.178 1.00 97.00 306 LYS A C 1
ATOM 2492 O O . LYS A 1 306 ? 50.855 8.460 -71.912 1.00 97.00 306 LYS A O 1
ATOM 2497 N N . GLU A 1 307 ? 50.117 6.426 -71.314 1.00 96.56 307 GLU A N 1
ATOM 2498 C CA . GLU A 1 307 ? 50.802 5.709 -72.396 1.00 96.56 307 GLU A CA 1
ATOM 2499 C C . GLU A 1 307 ? 50.124 5.943 -73.748 1.00 96.56 307 GLU A C 1
ATOM 2501 O O . GLU A 1 307 ? 50.793 6.337 -74.700 1.00 96.56 307 GLU A O 1
ATOM 2506 N N . ILE A 1 308 ? 48.792 5.835 -73.798 1.00 95.88 308 ILE A N 1
ATOM 2507 C CA . ILE A 1 308 ? 47.995 6.149 -74.993 1.00 95.88 308 ILE A CA 1
ATOM 2508 C C . ILE A 1 308 ? 48.296 7.571 -75.478 1.00 95.88 308 ILE A C 1
ATOM 2510 O O . ILE A 1 308 ? 48.494 7.787 -76.672 1.00 95.88 308 ILE A O 1
ATOM 2514 N N . GLN A 1 309 ? 48.390 8.542 -74.563 1.00 95.31 309 GLN A N 1
ATOM 2515 C CA . GLN A 1 309 ? 48.732 9.918 -74.918 1.00 95.31 309 GLN A CA 1
ATOM 2516 C C . GLN A 1 309 ? 50.126 10.021 -75.562 1.00 95.31 309 GLN A C 1
ATOM 2518 O O . GLN A 1 309 ? 50.282 10.697 -76.578 1.00 95.31 309 GLN A O 1
ATOM 2523 N N . ARG A 1 310 ? 51.136 9.320 -75.022 1.00 95.69 310 ARG A N 1
ATOM 2524 C CA . ARG A 1 310 ? 52.495 9.295 -75.601 1.00 95.69 310 ARG A CA 1
ATOM 2525 C C . ARG A 1 310 ? 52.510 8.669 -76.993 1.00 95.69 310 ARG A C 1
ATOM 2527 O O . ARG A 1 310 ? 53.176 9.193 -77.888 1.00 95.69 310 ARG A O 1
ATOM 2534 N N . GLU A 1 311 ? 51.794 7.564 -77.184 1.00 96.19 311 GLU A N 1
ATOM 2535 C CA . GLU A 1 311 ? 51.668 6.905 -78.487 1.00 96.19 311 GLU A CA 1
ATOM 2536 C C . GLU A 1 311 ? 50.958 7.803 -79.504 1.00 96.19 311 GLU A C 1
ATOM 2538 O O . GLU A 1 311 ? 51.439 7.952 -80.632 1.00 96.19 311 GLU A O 1
ATOM 2543 N N . ALA A 1 312 ? 49.867 8.459 -79.099 1.00 95.12 312 ALA A N 1
ATOM 2544 C CA . ALA A 1 312 ? 49.140 9.416 -79.926 1.00 95.12 312 ALA A CA 1
ATOM 2545 C C . ALA A 1 312 ? 50.040 10.586 -80.358 1.00 95.12 312 ALA A C 1
ATOM 2547 O O . ALA A 1 312 ? 50.083 10.920 -81.544 1.00 95.12 312 ALA A O 1
ATOM 2548 N N . ASP A 1 313 ? 50.832 11.153 -79.443 1.00 96.50 313 ASP A N 1
ATOM 2549 C CA . ASP A 1 313 ? 51.779 12.233 -79.747 1.00 96.50 313 ASP A CA 1
ATOM 2550 C C . ASP A 1 313 ? 52.889 11.771 -80.710 1.00 96.50 313 ASP A C 1
ATOM 2552 O O . ASP A 1 313 ? 53.248 12.480 -81.660 1.00 96.50 313 ASP A O 1
ATOM 2556 N N . ALA A 1 314 ? 53.412 10.555 -80.521 1.00 96.69 314 ALA A N 1
ATOM 2557 C CA . ALA A 1 314 ? 54.411 9.964 -81.407 1.00 96.69 314 ALA A CA 1
ATOM 2558 C C . ALA A 1 314 ? 53.855 9.703 -82.819 1.00 96.69 314 ALA A C 1
ATOM 2560 O O . ALA A 1 314 ? 54.533 9.983 -83.817 1.00 96.69 314 ALA A O 1
ATOM 2561 N N . LEU A 1 315 ? 52.625 9.190 -82.921 1.00 96.19 315 LEU A N 1
ATOM 2562 C CA . LEU A 1 315 ? 51.924 8.986 -84.189 1.00 96.19 315 LEU A CA 1
ATOM 2563 C C . LEU A 1 315 ? 51.629 10.314 -84.884 1.00 96.19 315 LEU A C 1
ATOM 2565 O O . LEU A 1 315 ? 51.911 10.439 -86.074 1.00 96.19 315 LEU A O 1
ATOM 2569 N N . ASN A 1 316 ? 51.160 11.325 -84.153 1.00 96.56 316 ASN A N 1
ATOM 2570 C CA . ASN A 1 316 ? 50.909 12.664 -84.683 1.00 96.56 316 ASN A CA 1
ATOM 2571 C C . ASN A 1 316 ? 52.197 13.298 -85.238 1.00 96.56 316 ASN A C 1
ATOM 2573 O O . ASN A 1 316 ? 52.211 13.853 -86.336 1.00 96.56 316 ASN A O 1
ATOM 2577 N N . LYS A 1 317 ? 53.335 13.131 -84.550 1.00 96.69 317 LYS A N 1
ATOM 2578 C CA . LYS A 1 317 ? 54.643 13.579 -85.056 1.00 96.69 317 LYS A CA 1
ATOM 2579 C C . LYS A 1 317 ? 55.045 12.866 -86.353 1.00 96.69 317 LYS A C 1
ATOM 2581 O O . LYS A 1 317 ? 55.543 13.514 -87.275 1.00 96.69 317 LYS A O 1
ATOM 2586 N N . LYS A 1 318 ? 54.821 11.548 -86.452 1.00 96.00 318 LYS A N 1
ATOM 2587 C CA . LYS A 1 318 ? 55.060 10.777 -87.689 1.00 96.00 318 LYS A CA 1
ATOM 2588 C C . LYS A 1 318 ? 54.122 11.209 -88.817 1.00 96.00 318 LYS A C 1
ATOM 2590 O O . LYS A 1 318 ? 54.571 11.291 -89.958 1.00 96.00 318 LYS A O 1
ATOM 2595 N N . LEU A 1 319 ? 52.854 11.482 -88.506 1.00 95.88 319 LEU A N 1
ATOM 2596 C CA . LEU A 1 319 ? 51.863 11.972 -89.461 1.00 95.88 319 LEU A CA 1
ATOM 2597 C C . LEU A 1 319 ? 52.312 13.313 -90.045 1.00 95.88 319 LEU A C 1
ATOM 2599 O O . LEU A 1 319 ? 52.493 13.397 -91.254 1.00 95.88 319 LEU A O 1
ATOM 2603 N N . ARG A 1 320 ? 52.650 14.292 -89.197 1.00 95.38 320 ARG A N 1
ATOM 2604 C CA . ARG A 1 320 ? 53.179 15.595 -89.636 1.00 95.38 320 ARG A CA 1
ATOM 2605 C C . ARG A 1 320 ? 54.435 15.470 -90.500 1.00 95.38 320 ARG A C 1
ATOM 2607 O O . ARG A 1 320 ? 54.582 16.174 -91.493 1.00 95.38 320 ARG A O 1
ATOM 2614 N N . ALA A 1 321 ? 55.349 14.556 -90.164 1.00 95.81 321 ALA A N 1
ATOM 2615 C CA . ALA A 1 321 ? 56.535 14.307 -90.987 1.00 95.81 321 ALA A CA 1
ATOM 2616 C C . ALA A 1 321 ? 56.177 13.754 -92.381 1.00 95.81 321 ALA A C 1
ATOM 2618 O O . ALA A 1 321 ? 56.786 14.148 -93.377 1.00 95.81 321 ALA A O 1
ATOM 2619 N N . LYS A 1 322 ? 55.180 12.862 -92.463 1.00 96.00 322 LYS A N 1
ATOM 2620 C CA . LYS A 1 322 ? 54.657 12.355 -93.739 1.00 96.00 322 LYS A CA 1
ATOM 2621 C C . LYS A 1 322 ? 53.928 13.442 -94.528 1.00 96.00 322 LYS A C 1
ATOM 2623 O O . LYS A 1 322 ? 54.155 13.527 -95.727 1.00 96.00 322 LYS A O 1
ATOM 2628 N N . GLU A 1 323 ? 53.130 14.289 -93.880 1.00 95.56 323 GLU A N 1
ATOM 2629 C CA . GLU A 1 323 ? 52.467 15.439 -94.515 1.00 95.56 323 GLU A CA 1
ATOM 2630 C C . GLU A 1 323 ? 53.491 16.375 -95.175 1.00 95.56 323 GLU A C 1
ATOM 2632 O O . GLU A 1 323 ? 53.349 16.717 -96.345 1.00 95.56 323 GLU A O 1
ATOM 2637 N N . VAL A 1 324 ? 54.596 16.697 -94.490 1.00 96.06 324 VAL A N 1
ATOM 2638 C CA . VAL A 1 324 ? 55.698 17.495 -95.067 1.00 96.06 324 VAL A CA 1
ATOM 2639 C C . VAL A 1 324 ? 56.332 16.808 -96.284 1.00 96.06 324 VAL A C 1
ATOM 2641 O O . VAL A 1 324 ? 56.662 17.470 -97.271 1.00 96.06 324 VAL A O 1
ATOM 2644 N N . LEU A 1 325 ? 56.519 15.483 -96.240 1.00 95.44 325 LEU A N 1
ATOM 2645 C CA . LEU A 1 325 ? 57.040 14.724 -97.381 1.00 95.44 325 LEU A CA 1
ATOM 2646 C C . LEU A 1 325 ? 56.072 14.727 -98.567 1.00 95.44 325 LEU A C 1
ATOM 2648 O O . LEU A 1 325 ? 56.534 14.876 -99.696 1.00 95.44 325 LEU A O 1
ATOM 2652 N N . ILE A 1 326 ? 54.768 14.589 -98.318 1.00 95.19 326 ILE A N 1
ATOM 2653 C CA . ILE A 1 326 ? 53.727 14.657 -99.349 1.00 95.19 326 ILE A CA 1
ATOM 2654 C C . ILE A 1 326 ? 53.778 16.020 -100.035 1.00 95.19 326 ILE A C 1
ATOM 2656 O O . ILE A 1 326 ? 54.008 16.059 -101.239 1.00 95.19 326 ILE A O 1
ATOM 2660 N N . VAL A 1 327 ? 53.727 17.119 -99.274 1.00 96.00 327 VAL A N 1
ATOM 2661 C CA . VAL A 1 327 ? 53.818 18.486 -99.822 1.00 96.00 327 VAL A CA 1
ATOM 2662 C C . VAL A 1 327 ? 55.091 18.668 -100.662 1.00 96.00 327 VAL A C 1
ATOM 2664 O O . VAL A 1 327 ? 55.066 19.257 -101.742 1.00 96.00 327 VAL A O 1
ATOM 2667 N N . LYS A 1 328 ? 56.228 18.115 -100.216 1.00 94.75 328 LYS A N 1
ATOM 2668 C CA . LYS A 1 328 ? 57.491 18.162 -100.972 1.00 94.75 328 LYS A CA 1
ATOM 2669 C C . LYS A 1 328 ? 57.439 17.357 -102.276 1.00 94.75 328 LYS A C 1
ATOM 2671 O O . LYS A 1 328 ? 58.042 17.773 -103.266 1.00 94.75 328 LYS A O 1
ATOM 2676 N N . LEU A 1 329 ? 56.795 16.191 -102.276 1.00 94.56 329 LEU A N 1
ATOM 2677 C CA . LEU A 1 329 ? 56.628 15.359 -103.471 1.00 94.56 329 LEU A CA 1
ATOM 2678 C C . LEU A 1 329 ? 55.636 15.986 -104.454 1.00 94.56 329 LEU A C 1
ATOM 2680 O O . LEU A 1 329 ? 55.933 16.019 -105.644 1.00 94.56 329 LEU A O 1
ATOM 2684 N N . GLU A 1 330 ? 54.529 16.542 -103.966 1.00 93.31 330 GLU A N 1
ATOM 2685 C CA . GLU A 1 330 ? 53.562 17.302 -104.763 1.00 93.31 330 GLU A CA 1
ATOM 2686 C C . GLU A 1 330 ? 54.231 18.500 -105.449 1.00 93.31 330 GLU A C 1
ATOM 2688 O O . GLU A 1 330 ? 54.083 18.673 -106.656 1.00 93.31 330 GLU A O 1
ATOM 2693 N N . ALA A 1 331 ? 55.065 19.260 -104.729 1.00 92.56 331 ALA A N 1
ATOM 2694 C CA . ALA A 1 331 ? 55.833 20.366 -105.308 1.00 92.56 331 ALA A CA 1
ATOM 2695 C C . ALA A 1 331 ? 56.811 19.906 -106.407 1.00 92.56 331 ALA A C 1
ATOM 2697 O O . ALA A 1 331 ? 56.949 20.561 -107.440 1.00 92.56 331 ALA A O 1
ATOM 2698 N N . LYS A 1 332 ? 57.484 18.761 -106.217 1.00 93.12 332 LYS A N 1
ATOM 2699 C CA . LYS A 1 332 ? 58.355 18.171 -107.250 1.00 93.12 332 LYS A CA 1
ATOM 2700 C C . LYS A 1 332 ? 57.570 17.702 -108.471 1.00 93.12 332 LYS A C 1
ATOM 2702 O O . LYS A 1 332 ? 58.046 17.878 -109.588 1.00 93.12 332 LYS A O 1
ATOM 2707 N N . LEU A 1 333 ? 56.406 17.089 -108.261 1.00 91.88 333 LEU A N 1
ATOM 2708 C CA . LEU A 1 333 ? 55.536 16.628 -109.338 1.00 91.88 333 LEU A CA 1
ATOM 2709 C C . LEU A 1 333 ? 55.013 17.812 -110.158 1.00 91.88 333 LEU A C 1
ATOM 2711 O O . LEU A 1 333 ? 55.058 17.753 -111.382 1.00 91.88 333 LEU A O 1
ATOM 2715 N N . ALA A 1 334 ? 54.594 18.897 -109.500 1.00 88.88 334 ALA A N 1
ATOM 2716 C CA . ALA A 1 334 ? 54.200 20.138 -110.162 1.00 88.88 334 ALA A CA 1
ATOM 2717 C C . ALA A 1 334 ? 55.340 20.692 -111.034 1.00 88.88 334 ALA A C 1
ATOM 2719 O O . ALA A 1 334 ? 55.146 20.900 -112.227 1.00 88.88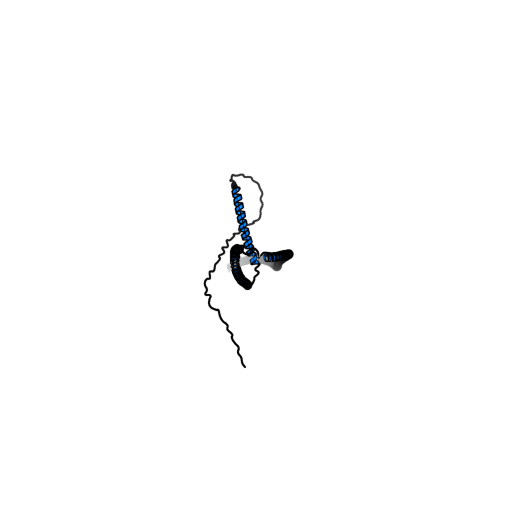 334 ALA A O 1
ATOM 2720 N N . ALA A 1 335 ? 56.559 20.795 -110.491 1.00 87.06 335 ALA A N 1
ATOM 2721 C CA . ALA A 1 335 ? 57.724 21.242 -111.257 1.00 87.06 335 ALA A CA 1
ATOM 2722 C C . ALA A 1 335 ? 58.053 20.322 -112.452 1.00 87.06 335 ALA A C 1
ATOM 2724 O O . ALA A 1 335 ? 58.394 20.795 -113.537 1.00 87.06 335 ALA A O 1
ATOM 2725 N N . ALA A 1 336 ? 57.947 19.000 -112.282 1.00 85.12 336 ALA A N 1
ATOM 2726 C CA . ALA A 1 336 ? 58.143 18.044 -113.370 1.00 85.12 336 ALA A CA 1
ATOM 2727 C C . ALA A 1 336 ? 57.067 18.189 -114.459 1.00 85.12 336 ALA A C 1
ATOM 2729 O O . ALA A 1 336 ? 57.407 18.197 -115.640 1.00 85.12 336 ALA A O 1
ATOM 2730 N N . ASN A 1 337 ? 55.798 18.363 -114.078 1.00 84.12 337 ASN A N 1
ATOM 2731 C CA . ASN A 1 337 ? 54.697 18.618 -115.009 1.00 84.12 337 ASN A CA 1
ATOM 2732 C C . ASN A 1 337 ? 54.888 19.933 -115.773 1.00 84.12 337 ASN A C 1
ATOM 2734 O O . ASN A 1 337 ? 54.705 19.945 -116.987 1.00 84.12 337 ASN A O 1
ATOM 2738 N N . ASP A 1 338 ? 55.337 21.000 -115.110 1.00 80.62 338 ASP A N 1
ATOM 2739 C CA . ASP A 1 338 ? 55.681 22.265 -115.772 1.00 80.62 338 ASP A CA 1
ATOM 2740 C C . ASP A 1 338 ? 56.814 22.067 -116.791 1.00 80.62 338 ASP A C 1
ATOM 2742 O O . ASP A 1 338 ? 56.762 22.588 -117.906 1.00 80.62 338 ASP A O 1
ATOM 2746 N N . THR A 1 339 ? 57.809 21.241 -116.453 1.00 76.50 339 THR A N 1
ATOM 2747 C CA . THR A 1 339 ? 58.917 20.892 -117.356 1.00 76.50 339 THR A CA 1
ATOM 2748 C C . THR A 1 339 ? 58.432 20.076 -118.560 1.00 76.50 339 THR A C 1
ATOM 2750 O O . THR A 1 339 ? 58.841 20.337 -119.690 1.00 76.50 339 THR A O 1
ATOM 2753 N N . VAL A 1 340 ? 57.538 19.104 -118.350 1.00 75.50 340 VAL A N 1
ATOM 2754 C CA . VAL A 1 340 ? 56.930 18.311 -119.430 1.00 75.50 340 VAL A CA 1
ATOM 2755 C C . VAL A 1 340 ? 56.078 19.200 -120.332 1.00 75.50 340 VAL A C 1
ATOM 2757 O O . VAL A 1 340 ? 56.243 19.132 -121.546 1.00 75.50 340 VAL A O 1
ATOM 2760 N N . CYS A 1 341 ? 55.241 20.078 -119.772 1.00 69.38 341 CYS A N 1
ATOM 2761 C CA . CYS A 1 341 ? 54.494 21.082 -120.531 1.00 69.38 341 CYS A CA 1
ATOM 2762 C C . CYS A 1 341 ? 55.431 21.976 -121.352 1.00 69.38 341 CYS A C 1
ATOM 2764 O O . CYS A 1 341 ? 55.154 22.227 -122.525 1.00 69.38 341 CYS A O 1
ATOM 2766 N N . PHE A 1 342 ? 56.568 22.398 -120.792 1.00 68.69 342 PHE A N 1
ATOM 2767 C CA . PHE A 1 342 ? 57.571 23.180 -121.513 1.00 68.69 342 PHE A CA 1
ATOM 2768 C C . PHE A 1 342 ? 58.172 22.401 -122.696 1.00 68.69 342 PHE A C 1
ATOM 2770 O O . PHE A 1 342 ? 58.228 22.922 -123.807 1.00 68.69 342 PHE A O 1
ATOM 2777 N N . VAL A 1 343 ? 58.553 21.133 -122.506 1.00 67.25 343 VAL A N 1
ATOM 2778 C CA . VAL A 1 343 ? 59.114 20.280 -123.574 1.00 67.25 343 VAL A CA 1
ATOM 2779 C C . VAL A 1 343 ? 58.075 19.942 -124.649 1.00 67.25 343 VAL A C 1
ATOM 2781 O O . VAL A 1 343 ? 58.401 19.971 -125.836 1.00 67.25 343 VAL A O 1
ATOM 2784 N N . TYR A 1 344 ? 56.825 19.669 -124.267 1.00 62.62 344 TYR A N 1
ATOM 2785 C CA . TYR A 1 344 ? 55.732 19.407 -125.211 1.00 62.62 344 TYR A CA 1
ATOM 2786 C C . TYR A 1 344 ? 55.403 20.650 -126.048 1.00 62.62 344 TYR A C 1
ATOM 2788 O O . TYR A 1 344 ? 55.247 20.552 -127.265 1.00 62.62 344 TYR A O 1
ATOM 2796 N N . SER A 1 345 ? 55.400 21.829 -125.416 1.00 61.41 345 SER A N 1
ATOM 2797 C CA . SER A 1 345 ? 55.243 23.116 -126.104 1.00 61.41 345 SER A CA 1
ATOM 2798 C C . SER A 1 345 ? 56.414 23.399 -127.051 1.00 61.41 345 SER A C 1
ATOM 2800 O O . SER A 1 345 ? 56.217 23.931 -128.138 1.00 61.41 345 SER A O 1
ATOM 2802 N N . PHE A 1 346 ? 57.636 22.995 -126.688 1.00 57.66 346 PHE A N 1
ATOM 2803 C CA . PHE A 1 346 ? 58.823 23.162 -127.531 1.00 57.66 346 PHE A CA 1
ATOM 2804 C C . PHE A 1 346 ? 58.860 22.182 -128.720 1.00 57.66 346 PHE A C 1
ATOM 2806 O O . PHE A 1 346 ? 59.345 22.534 -129.795 1.00 57.66 346 PHE A O 1
ATOM 2813 N N . CYS A 1 347 ? 58.327 20.964 -128.564 1.00 55.88 347 CYS A N 1
ATOM 2814 C CA . CYS A 1 347 ? 58.240 19.979 -129.649 1.00 55.88 347 CYS A CA 1
ATOM 2815 C C . CYS A 1 347 ? 57.133 20.301 -130.667 1.00 55.88 347 CYS A C 1
ATOM 2817 O O . CYS A 1 347 ? 57.310 20.005 -131.845 1.00 55.88 347 CYS A O 1
ATOM 2819 N N . GLN A 1 348 ? 56.042 20.964 -130.264 1.00 54.44 348 GLN A N 1
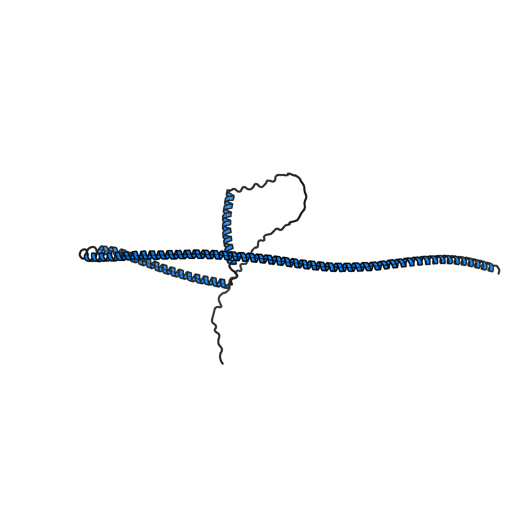ATOM 2820 C CA . GLN A 1 348 ? 55.000 21.422 -131.197 1.00 54.44 348 GLN A CA 1
ATOM 2821 C C . GLN A 1 348 ? 55.417 22.611 -132.082 1.00 54.44 348 GLN A C 1
ATOM 2823 O O . GLN A 1 348 ? 54.735 22.894 -133.056 1.00 54.44 348 GLN A O 1
ATOM 2828 N N . VAL A 1 349 ? 56.540 23.280 -131.795 1.00 54.38 349 VAL A N 1
ATOM 2829 C CA . VAL A 1 349 ? 57.068 24.393 -132.617 1.00 54.38 349 VAL A CA 1
ATOM 2830 C C . VAL A 1 349 ? 58.084 23.908 -133.674 1.00 54.38 349 VAL A C 1
ATOM 2832 O O . VAL A 1 349 ? 58.556 24.694 -134.492 1.00 54.38 349 VAL A O 1
ATOM 2835 N N . LYS A 1 350 ? 58.438 22.612 -133.688 1.00 47.25 350 LYS A N 1
ATOM 2836 C CA . LYS A 1 350 ? 59.424 22.024 -134.622 1.00 47.25 350 LYS A CA 1
ATOM 2837 C C . LYS A 1 350 ? 58.872 20.981 -135.606 1.00 47.25 350 LYS A C 1
ATOM 2839 O O . LYS A 1 350 ? 59.665 20.352 -136.304 1.00 47.25 350 LYS A O 1
ATOM 2844 N N . CYS A 1 351 ? 57.557 20.823 -135.693 1.00 40.00 351 CYS A N 1
ATOM 2845 C CA . CYS A 1 351 ? 56.873 20.218 -136.842 1.00 40.00 351 CYS A CA 1
ATOM 2846 C C . CYS A 1 351 ? 56.038 21.307 -137.512 1.00 40.00 351 CYS A C 1
ATOM 2848 O O . CYS A 1 351 ? 55.893 21.239 -138.751 1.00 40.00 351 CYS A O 1
#